Protein AF-A0A9J7KUC9-F1 (afdb_monomer_lite)

Organism: Branchiostoma floridae (NCBI:txid7739)

InterPro domains:
  IPR000998 MAM domain [PF00629] (1-112)
  IPR000998 MAM domain [PS50060] (1-114)
  IPR000998 MAM domain [SM00137] (1-114)
  IPR000998 MAM domain [cd06263] (1-112)
  IPR001190 SRCR domain [PF00530] (117-212)
  IPR001190 SRCR domain [PR00258] (113-129)
  IPR001190 SRCR domain [PR00258] (132-143)
  IPR001190 SRCR domain [PR00258] (147-157)
  IPR001190 SRCR domain [PR00258] (178-192)
  IPR001190 SRCR domain [PR00258] (201-213)
  IPR001190 SRCR domain [PS00420] (118-155)
  IPR001190 SRCR domain [PS50287] (113-213)
  IPR001190 SRCR domain [SM00202] (113-213)
  IPR013320 Concanavalin A-like lectin/glucanase domain superfamily [SSF49899] (1-112)
  IPR036772 SRCR-like domain superfamily [G3DSA:3.10.250.10] (113-217)
  IPR036772 SRCR-like domain superfamily [SSF56487] (111-215)

Secondary structure (DSSP, 8-state):
-EEESSSS-TT-EEEEEPPPEE-SS-EEEEEEEEEESTT-EEEEEEEEETT-----SEEEEEES--EEEEEEEEEEPPP-SSEEEEEEEEEE-S-SS-EEEEEEEEEEES--EEEEE-SSTTEEEEEEEETTEEEEEB-TT--HHHHHHHHHHTTEEEEEE--STTTT----SEEEE-S----S--SSGGGS--S-TT-----TTSB-EEEEEEE---

pLDDT: mean 89.91, std 8.39, range [53.94, 98.06]

Radius of gyration: 18.62 Å; chains: 1; bounding box: 45×38×47 Å

Sequence (218 aa):
MYVEASGGTAGDTARLISAPLNTENNLCLNFNYHMYGTQVGTLNVYVKQRGNNSLGEAIFSRSDFQGDHWKFSELALPKREGFLQIVFETVRGSGAYGDIAIDDVGIITDACVRLTGGNTSAEGRVEVLHYGEWGTVCNDRWGDEDAQVVCRQLGFRYARPVSSQRSFGRGGGHIWLDQVACTGNESRLTDCPHNGWADHDCAHDEDASVSCYGKVDF

Structure (mmCIF, N/CA/C/O backbone):
data_AF-A0A9J7KUC9-F1
#
_entry.id   AF-A0A9J7KUC9-F1
#
loop_
_atom_site.group_PDB
_atom_site.id
_atom_site.type_symbol
_atom_site.label_atom_id
_atom_site.label_alt_id
_atom_site.label_comp_id
_atom_site.label_asym_id
_atom_site.label_entity_id
_atom_site.label_seq_id
_atom_site.pdbx_PDB_ins_code
_atom_site.Cartn_x
_atom_site.Cartn_y
_atom_site.Cartn_z
_atom_site.occupancy
_atom_site.B_iso_or_equiv
_atom_site.auth_seq_id
_atom_site.auth_comp_id
_atom_site.auth_asym_id
_atom_site.auth_atom_id
_atom_site.pdbx_PDB_model_num
ATOM 1 N N . MET A 1 1 ? -19.144 -1.067 5.053 1.00 65.62 1 MET A N 1
ATOM 2 C CA . MET A 1 1 ? -19.384 -1.158 6.519 1.00 65.62 1 MET A CA 1
ATOM 3 C C . MET A 1 1 ? -19.256 0.232 7.125 1.00 65.62 1 MET A C 1
ATOM 5 O O . MET A 1 1 ? -18.402 0.982 6.677 1.00 65.62 1 MET A O 1
ATOM 9 N N . TYR A 1 2 ? -20.082 0.560 8.120 1.00 66.44 2 TYR A N 1
ATOM 10 C CA . TYR A 1 2 ? -20.106 1.861 8.793 1.00 66.44 2 TYR A CA 1
ATOM 11 C C . TYR A 1 2 ? -20.180 1.662 10.309 1.00 66.44 2 TYR A C 1
ATOM 13 O O . TYR A 1 2 ? -20.920 0.786 10.766 1.00 66.44 2 TYR A O 1
ATOM 21 N N . VAL A 1 3 ? -19.417 2.451 11.066 1.00 63.47 3 VAL A N 1
ATOM 22 C CA . VAL A 1 3 ? -19.447 2.452 12.533 1.00 63.47 3 VAL A CA 1
ATOM 23 C C . VAL A 1 3 ? -19.727 3.871 13.016 1.00 63.47 3 VAL A C 1
ATOM 25 O O . VAL A 1 3 ? -18.914 4.766 12.810 1.00 63.47 3 VAL A O 1
ATOM 28 N N . GLU A 1 4 ? -20.887 4.045 13.649 1.00 63.31 4 GLU A N 1
ATOM 29 C CA . GLU A 1 4 ? -21.405 5.336 14.100 1.00 63.31 4 GLU A CA 1
ATOM 30 C C . GLU A 1 4 ? -20.620 5.877 15.307 1.00 63.31 4 GLU A C 1
ATOM 32 O O . GLU A 1 4 ? -20.568 5.235 16.362 1.00 63.31 4 GLU A O 1
ATOM 37 N N . ALA A 1 5 ? -20.067 7.090 15.199 1.00 62.09 5 ALA A N 1
ATOM 38 C CA . ALA A 1 5 ? -19.375 7.743 16.315 1.00 62.09 5 ALA A CA 1
ATOM 39 C C . ALA A 1 5 ? -20.286 8.612 17.202 1.00 62.09 5 ALA A C 1
ATOM 41 O O . ALA A 1 5 ? -19.798 9.313 18.088 1.00 62.09 5 ALA A O 1
ATOM 42 N N . SER A 1 6 ? -21.611 8.512 17.114 1.00 63.47 6 SER A N 1
ATOM 43 C CA . SER A 1 6 ? -22.532 9.271 17.982 1.00 63.47 6 SER A CA 1
ATOM 44 C C . SER A 1 6 ? -22.921 8.534 19.286 1.00 63.47 6 SER A C 1
ATOM 46 O O . SER A 1 6 ? -23.203 9.183 20.294 1.00 63.47 6 SER A O 1
ATOM 48 N N . GLY A 1 7 ? -22.875 7.192 19.305 1.00 63.22 7 GLY A N 1
ATOM 49 C CA . GLY A 1 7 ? -23.262 6.351 20.451 1.00 63.22 7 GLY A CA 1
ATOM 50 C C . GLY A 1 7 ? -22.119 5.513 21.049 1.00 63.22 7 GLY A C 1
ATOM 51 O O . GLY A 1 7 ? -21.300 4.959 20.318 1.00 63.22 7 GLY A O 1
ATOM 52 N N . GLY A 1 8 ? -22.062 5.402 22.383 1.00 76.25 8 GLY A N 1
ATOM 53 C CA . GLY A 1 8 ? -21.057 4.612 23.120 1.00 76.25 8 GLY A CA 1
ATOM 54 C C . GLY A 1 8 ? -20.025 5.448 23.891 1.00 76.25 8 GLY A C 1
ATOM 55 O O . GLY A 1 8 ? -20.107 6.676 23.944 1.00 76.25 8 GLY A O 1
ATOM 56 N N . THR A 1 9 ? -19.050 4.779 24.506 1.00 85.75 9 THR A N 1
ATOM 57 C CA . THR A 1 9 ? -17.971 5.382 25.309 1.00 85.75 9 THR A CA 1
ATOM 58 C C . THR A 1 9 ? -16.662 5.400 24.524 1.00 85.75 9 THR A C 1
ATOM 60 O O . THR A 1 9 ? -16.359 4.471 23.782 1.00 85.75 9 THR A O 1
ATOM 63 N N . ALA A 1 10 ? -15.861 6.456 24.677 1.00 86.75 10 ALA A N 1
ATOM 64 C CA . ALA A 1 10 ? -14.525 6.498 24.083 1.00 86.75 10 ALA A CA 1
ATOM 65 C C . ALA A 1 10 ? -13.712 5.252 24.493 1.00 86.75 10 ALA A C 1
ATOM 67 O O . ALA A 1 10 ? -13.654 4.911 25.676 1.00 86.75 10 ALA A O 1
ATOM 68 N N . GLY A 1 11 ? -13.101 4.580 23.517 1.00 88.44 11 GLY A N 1
ATOM 69 C CA . GLY A 1 11 ? -12.407 3.304 23.699 1.00 88.44 11 GLY A CA 1
ATOM 70 C C . GLY A 1 11 ? -13.250 2.055 23.414 1.00 88.44 11 GLY A C 1
ATOM 71 O O . GLY A 1 11 ? -12.677 0.970 23.319 1.00 88.44 11 GLY A O 1
ATOM 72 N N . ASP A 1 12 ? -14.569 2.180 23.229 1.00 90.25 12 ASP A N 1
ATOM 73 C CA . ASP A 1 12 ? -15.406 1.059 22.786 1.00 90.25 12 ASP A CA 1
ATOM 74 C C . ASP A 1 12 ? -14.930 0.534 21.426 1.00 90.25 12 ASP A C 1
ATOM 76 O O . ASP A 1 12 ? -14.469 1.297 20.574 1.00 90.25 12 ASP A O 1
ATOM 80 N N . THR A 1 13 ? -15.048 -0.778 21.212 1.00 92.06 13 THR A N 1
ATOM 81 C CA . THR A 1 13 ? -14.564 -1.425 19.986 1.00 92.06 13 THR A CA 1
ATOM 82 C C . THR A 1 13 ? -15.668 -2.161 19.245 1.00 92.06 13 THR A C 1
ATOM 84 O O . THR A 1 13 ? -16.519 -2.816 19.848 1.00 92.06 13 THR A O 1
ATOM 87 N N . ALA A 1 14 ? -15.615 -2.099 17.916 1.00 91.50 14 ALA A N 1
ATOM 88 C CA . ALA A 1 14 ? -16.396 -2.946 17.024 1.00 91.50 14 ALA A CA 1
ATOM 89 C C . ALA A 1 14 ? -15.443 -3.705 16.100 1.00 91.50 14 ALA A C 1
ATOM 91 O O . ALA A 1 14 ? -14.435 -3.158 15.656 1.00 91.50 14 ALA A O 1
ATOM 92 N N . ARG A 1 15 ? -15.739 -4.982 15.837 1.00 94.19 15 ARG A N 1
ATOM 93 C CA . ARG A 1 15 ? -14.870 -5.865 15.050 1.00 94.19 15 ARG A CA 1
ATOM 94 C C . ARG A 1 15 ? -15.643 -6.565 13.944 1.00 94.19 15 ARG A C 1
ATOM 96 O O . ARG A 1 15 ? -16.635 -7.238 14.219 1.00 94.19 15 ARG A O 1
ATOM 103 N N . LEU A 1 16 ? -15.123 -6.490 12.724 1.00 94.19 16 LEU A N 1
ATOM 104 C CA . LEU A 1 16 ? -15.492 -7.361 11.612 1.00 94.19 16 LEU A CA 1
ATOM 105 C C . LEU A 1 16 ? -14.398 -8.403 11.422 1.00 94.19 16 LEU A C 1
ATOM 107 O O . LEU A 1 16 ? -13.235 -8.057 11.230 1.00 94.19 16 LEU A O 1
ATOM 111 N N . ILE A 1 17 ? -14.776 -9.677 11.453 1.00 95.12 17 ILE A N 1
ATOM 112 C CA . ILE A 1 17 ? -13.846 -10.799 11.331 1.00 95.12 17 ILE A CA 1
ATOM 113 C C . ILE A 1 17 ? -14.170 -11.550 10.041 1.00 95.12 17 ILE A C 1
ATOM 115 O O . ILE A 1 17 ? -15.309 -11.976 9.847 1.00 95.12 17 ILE A O 1
ATOM 119 N N . SER A 1 18 ? -13.177 -11.730 9.171 1.00 94.88 18 SER A N 1
ATOM 120 C CA . SER A 1 18 ? -13.349 -12.444 7.905 1.00 94.88 18 SER A CA 1
ATOM 121 C C . SER A 1 18 ? -13.636 -13.937 8.108 1.00 94.88 18 SER A C 1
ATOM 123 O O . SER A 1 18 ? -13.333 -14.533 9.152 1.00 94.88 18 SER A O 1
ATOM 125 N N . ALA A 1 19 ? -14.132 -14.583 7.051 1.00 93.50 19 ALA A N 1
ATOM 126 C CA . ALA A 1 19 ? -14.031 -16.033 6.931 1.00 93.50 19 ALA A CA 1
ATOM 127 C C . ALA A 1 19 ? -12.549 -16.479 6.989 1.00 93.50 19 ALA A C 1
ATOM 129 O O . ALA A 1 19 ? -11.659 -15.677 6.680 1.00 93.50 19 ALA A O 1
ATOM 130 N N . PRO A 1 20 ? -12.260 -17.730 7.396 1.00 92.19 20 PRO A N 1
ATOM 131 C CA . PRO A 1 20 ? -10.899 -18.253 7.386 1.00 92.19 20 PRO A CA 1
ATOM 132 C C . PRO A 1 20 ? -10.314 -18.278 5.969 1.00 92.19 20 PRO A C 1
ATOM 134 O O . PRO A 1 20 ? -10.939 -18.801 5.050 1.00 92.19 20 PRO A O 1
ATOM 137 N N . LEU A 1 21 ? -9.106 -17.746 5.814 1.00 90.06 21 LEU A N 1
ATOM 138 C CA . LEU A 1 21 ? -8.348 -17.690 4.568 1.00 90.06 21 LEU A CA 1
ATOM 139 C C . LEU A 1 21 ? -7.199 -18.696 4.624 1.00 90.06 21 LEU A C 1
ATOM 141 O O . LEU A 1 21 ? -6.518 -18.794 5.648 1.00 90.06 21 LEU A O 1
ATOM 145 N N . ASN A 1 22 ? -6.994 -19.436 3.535 1.00 83.06 22 ASN A N 1
ATOM 146 C CA . ASN A 1 22 ? -5.817 -20.283 3.363 1.00 83.06 22 ASN A CA 1
ATOM 147 C C . ASN A 1 22 ? -4.656 -19.428 2.835 1.00 83.06 22 ASN A C 1
ATOM 149 O O . ASN A 1 22 ? -4.844 -18.671 1.886 1.00 83.06 22 ASN A O 1
ATOM 153 N N . THR A 1 23 ? -3.478 -19.553 3.436 1.00 75.00 23 THR A N 1
ATOM 154 C CA . THR A 1 23 ? -2.273 -18.789 3.082 1.00 75.00 23 THR A CA 1
ATOM 155 C C . THR A 1 23 ? -1.208 -19.639 2.396 1.00 75.00 23 THR A C 1
ATOM 157 O O . THR A 1 23 ? -0.015 -19.405 2.581 1.00 75.00 23 THR A O 1
ATOM 160 N N . GLU A 1 24 ? -1.624 -20.653 1.631 1.00 74.81 24 GLU A N 1
ATOM 161 C CA . GLU A 1 24 ? -0.727 -21.400 0.734 1.00 74.81 24 GLU A CA 1
ATOM 162 C C . GLU A 1 24 ? 0.010 -20.463 -0.239 1.00 74.81 24 GLU A C 1
ATOM 164 O O . GLU A 1 24 ? 1.211 -20.622 -0.449 1.00 74.81 24 GLU A O 1
ATOM 169 N N . ASN A 1 25 ? -0.689 -19.436 -0.731 1.00 73.69 25 ASN A N 1
ATOM 170 C CA . ASN A 1 25 ? -0.139 -18.348 -1.541 1.00 73.69 25 ASN A CA 1
ATOM 171 C C . ASN A 1 25 ? 0.052 -17.080 -0.696 1.00 73.69 25 ASN A C 1
ATOM 173 O O . ASN A 1 25 ? -0.571 -16.929 0.364 1.00 73.69 25 ASN A O 1
ATOM 177 N N . ASN A 1 26 ? 0.865 -16.131 -1.169 1.00 80.19 26 ASN A N 1
ATOM 178 C CA . ASN A 1 26 ? 0.946 -14.830 -0.506 1.00 80.19 26 ASN A CA 1
ATOM 179 C C . ASN A 1 26 ? -0.341 -14.067 -0.752 1.00 80.19 26 ASN A C 1
ATOM 181 O O . ASN A 1 26 ? -0.832 -14.018 -1.876 1.00 80.19 26 ASN A O 1
ATOM 185 N N . LEU A 1 27 ? -0.877 -13.460 0.298 1.00 87.31 27 LEU A N 1
ATOM 186 C CA . LEU A 1 27 ? -2.120 -12.714 0.220 1.00 87.31 27 LEU A CA 1
ATOM 187 C C . LEU A 1 27 ? -1.851 -11.235 0.466 1.00 87.31 27 LEU A C 1
ATOM 189 O O . LEU A 1 27 ? -1.122 -10.876 1.389 1.00 87.31 27 LEU A O 1
ATOM 193 N N . CYS A 1 28 ? -2.504 -10.386 -0.311 1.00 89.25 28 CYS A N 1
ATOM 194 C CA . CYS A 1 28 ? -2.599 -8.954 -0.090 1.00 89.25 28 CYS A CA 1
ATOM 195 C C . CYS A 1 28 ? -4.048 -8.630 0.222 1.00 89.25 28 CYS A C 1
ATOM 197 O O . CYS A 1 28 ? -4.950 -9.017 -0.517 1.00 89.25 28 CYS A O 1
ATOM 199 N N . LEU A 1 29 ? -4.274 -7.904 1.301 1.00 92.38 29 LEU A N 1
ATOM 200 C CA . LEU A 1 29 ? -5.557 -7.294 1.584 1.00 92.38 29 LEU A CA 1
ATOM 201 C C . LEU A 1 29 ? -5.588 -5.916 0.942 1.00 92.38 29 LEU A C 1
ATOM 203 O O . LEU A 1 29 ? -4.724 -5.095 1.243 1.00 92.38 29 LEU A O 1
ATOM 207 N N . ASN A 1 30 ? -6.604 -5.648 0.130 1.00 91.88 30 ASN A N 1
ATOM 208 C CA . ASN A 1 30 ? -6.917 -4.297 -0.303 1.00 91.88 30 ASN A CA 1
ATOM 209 C C . ASN A 1 30 ? -8.287 -3.857 0.219 1.00 91.88 30 ASN A C 1
ATOM 211 O O . ASN A 1 30 ? -9.158 -4.686 0.481 1.00 91.88 30 ASN A O 1
ATOM 215 N N . PHE A 1 31 ? -8.434 -2.561 0.475 1.00 93.88 31 PHE A N 1
ATOM 216 C CA . PHE A 1 31 ? -9.696 -1.965 0.911 1.00 93.88 31 PHE A CA 1
ATOM 217 C C . PHE A 1 31 ? -9.661 -0.443 0.776 1.00 93.88 31 PHE A C 1
ATOM 219 O O . PHE A 1 31 ? -8.596 0.183 0.837 1.00 93.88 31 PHE A O 1
ATOM 226 N N . ASN A 1 32 ? -10.850 0.144 0.664 1.00 92.62 32 ASN A N 1
ATOM 227 C CA . ASN A 1 32 ? -11.085 1.575 0.773 1.00 92.62 32 ASN A CA 1
ATOM 228 C C . ASN A 1 32 ? -11.547 1.927 2.195 1.00 92.62 32 ASN A C 1
ATOM 230 O O . ASN A 1 32 ? -12.321 1.190 2.807 1.00 92.62 32 ASN A O 1
ATOM 234 N N . TYR A 1 33 ? -11.082 3.054 2.737 1.00 93.94 33 TYR A N 1
ATOM 235 C CA . TYR A 1 33 ? -11.516 3.576 4.033 1.00 93.94 33 TYR A CA 1
ATOM 236 C C . TYR A 1 33 ? -11.716 5.095 4.010 1.00 93.94 33 TYR A C 1
ATOM 238 O O . TYR A 1 33 ? -10.984 5.816 3.336 1.00 93.94 33 TYR A O 1
ATOM 246 N N . HIS A 1 34 ? -12.682 5.596 4.776 1.00 92.94 34 HIS A N 1
ATOM 247 C CA . HIS A 1 34 ? -12.930 7.028 4.980 1.00 92.94 34 HIS A CA 1
ATOM 248 C C . HIS A 1 34 ? -13.007 7.312 6.482 1.00 92.94 34 HIS A C 1
ATOM 250 O O . HIS A 1 34 ? -13.618 6.548 7.230 1.00 92.94 34 HIS A O 1
ATOM 256 N N . MET A 1 35 ? -12.308 8.359 6.926 1.00 92.12 35 MET A N 1
ATOM 257 C CA . MET A 1 35 ? -12.224 8.770 8.331 1.00 92.12 35 MET A CA 1
ATOM 258 C C . MET A 1 35 ? -12.229 10.298 8.414 1.00 92.12 35 MET A C 1
ATOM 260 O O . MET A 1 35 ? -11.180 10.955 8.349 1.00 92.12 35 MET A O 1
ATOM 264 N N . TYR A 1 36 ? -13.426 10.856 8.566 1.00 89.50 36 TYR A N 1
ATOM 265 C CA . TYR A 1 36 ? -13.652 12.292 8.687 1.00 89.50 36 TYR A CA 1
ATOM 266 C C . TYR A 1 36 ? -14.098 12.642 10.102 1.00 89.50 36 TYR A C 1
ATOM 268 O O . TYR A 1 36 ? -15.002 12.015 10.636 1.00 89.50 36 TYR A O 1
ATOM 276 N N . GLY A 1 37 ? -13.468 13.653 10.702 1.00 86.12 37 GLY A N 1
ATOM 277 C CA . GLY A 1 37 ? -13.675 14.065 12.094 1.00 86.12 37 GLY A CA 1
ATOM 278 C C . GLY A 1 37 ? -12.380 14.022 12.909 1.00 86.12 37 GLY A C 1
ATOM 279 O O . GLY A 1 37 ? -11.602 13.078 12.828 1.00 86.12 37 GLY A O 1
ATOM 280 N N . THR A 1 38 ? -12.127 15.058 13.711 1.00 84.56 38 THR A N 1
ATOM 281 C CA . THR A 1 38 ? -10.861 15.228 14.456 1.00 84.56 38 THR A CA 1
ATOM 282 C C . THR A 1 38 ? -10.706 14.309 15.665 1.00 84.56 38 THR A C 1
ATOM 284 O O . THR A 1 38 ? -9.631 14.276 16.251 1.00 84.56 38 THR A O 1
ATOM 287 N N . GLN A 1 39 ? -11.767 13.600 16.053 1.00 87.50 39 GLN A N 1
ATOM 288 C CA . GLN A 1 39 ? -11.795 12.674 17.191 1.00 87.50 39 GLN A CA 1
ATOM 289 C C . GLN A 1 39 ? -12.669 11.451 16.882 1.00 87.50 39 GLN A C 1
ATOM 291 O O . GLN A 1 39 ? -13.374 10.943 17.755 1.00 87.50 39 GLN A O 1
ATOM 296 N N . VAL A 1 40 ? -12.677 11.023 15.615 1.00 89.19 40 VAL A N 1
ATOM 297 C CA . VAL A 1 40 ? -13.510 9.911 15.137 1.00 89.19 40 VAL A CA 1
ATOM 298 C C . VAL A 1 40 ? -13.054 8.554 15.695 1.00 89.19 40 VAL A C 1
ATOM 300 O O . VAL A 1 40 ? -13.846 7.620 15.798 1.00 89.19 40 VAL A O 1
ATOM 303 N N . GLY A 1 41 ? -11.798 8.465 16.147 1.00 92.62 41 GLY A N 1
ATOM 304 C CA . GLY A 1 41 ? -11.216 7.254 16.714 1.00 92.62 41 GLY A CA 1
ATOM 305 C C . GLY A 1 41 ? -10.207 6.599 15.783 1.00 92.62 41 GLY A C 1
ATOM 306 O O . GLY A 1 41 ? -9.574 7.269 14.973 1.00 92.62 41 GLY A O 1
ATOM 307 N N . THR A 1 42 ? -10.034 5.288 15.907 1.00 95.31 42 THR A N 1
ATOM 308 C CA . THR A 1 42 ? -8.959 4.545 15.239 1.00 95.31 42 THR 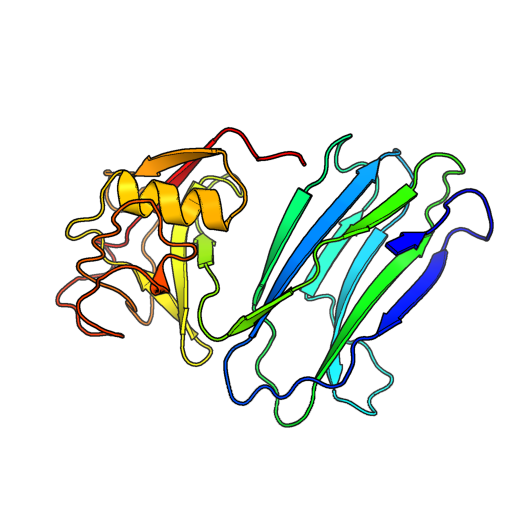A CA 1
ATOM 309 C C . THR A 1 42 ? -9.514 3.390 14.422 1.00 95.31 42 THR A C 1
ATOM 311 O O . THR A 1 42 ? -10.348 2.636 14.911 1.00 95.31 42 THR A O 1
ATOM 314 N N . LEU A 1 43 ? -9.005 3.212 13.204 1.00 96.88 43 LEU A N 1
ATOM 315 C CA . LEU A 1 43 ? -9.175 2.000 12.409 1.00 96.88 43 LEU A CA 1
ATOM 316 C C . LEU A 1 43 ? -7.897 1.164 12.487 1.00 96.88 43 LEU A C 1
ATOM 318 O O . LEU A 1 43 ? -6.840 1.602 12.031 1.00 96.88 43 LEU A O 1
ATOM 322 N N . ASN A 1 44 ? -8.016 -0.051 13.012 1.00 97.69 44 ASN A N 1
ATOM 323 C 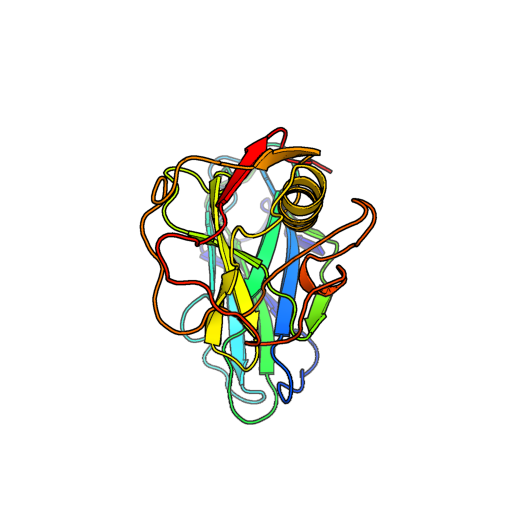CA . ASN A 1 44 ? -6.962 -1.052 13.062 1.00 97.69 44 ASN A CA 1
ATOM 324 C C . ASN A 1 44 ? -7.297 -2.237 12.149 1.00 97.69 44 ASN A C 1
ATOM 326 O O . ASN A 1 44 ? -8.452 -2.656 12.043 1.00 97.69 44 ASN A O 1
ATOM 330 N N . VAL A 1 45 ? -6.268 -2.830 11.546 1.00 97.69 45 VAL A N 1
ATOM 331 C CA . VAL A 1 45 ? -6.372 -4.127 10.867 1.00 97.69 45 VAL A CA 1
ATOM 332 C C . VAL A 1 45 ? -5.400 -5.102 11.507 1.00 97.69 45 VAL A C 1
ATOM 334 O O . VAL A 1 45 ? -4.201 -4.834 11.594 1.00 97.69 45 VAL A O 1
ATOM 337 N N . TYR A 1 46 ? -5.917 -6.254 11.917 1.00 96.56 46 TYR A N 1
ATOM 338 C CA . TYR A 1 46 ? -5.143 -7.345 12.497 1.00 96.56 46 TYR A CA 1
ATOM 339 C C . TYR A 1 46 ? 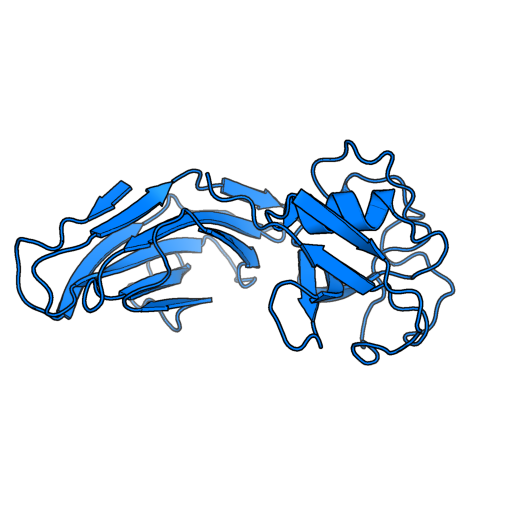-5.240 -8.602 11.646 1.00 96.56 46 TYR A C 1
ATOM 341 O O . TYR A 1 46 ? -6.221 -8.830 10.934 1.00 96.56 46 TYR A O 1
ATOM 349 N N . VAL A 1 47 ? -4.242 -9.469 11.805 1.00 93.88 47 VAL A N 1
ATOM 350 C CA . VAL A 1 47 ? -4.238 -10.816 11.235 1.00 93.88 47 VAL A CA 1
ATOM 351 C C . VAL A 1 47 ? -4.009 -11.811 12.357 1.00 93.88 47 VAL A C 1
ATOM 353 O O . VAL A 1 47 ? -2.942 -11.845 12.979 1.00 93.88 47 VAL A O 1
ATOM 356 N N . LYS A 1 48 ? -5.018 -12.644 12.608 1.00 92.50 48 LYS A N 1
ATOM 357 C CA . LYS A 1 48 ? -4.985 -13.661 13.660 1.00 92.50 48 LYS A CA 1
ATOM 358 C C . LYS A 1 48 ? -5.125 -15.062 13.079 1.00 92.50 48 LYS A C 1
ATOM 360 O O . LYS A 1 48 ? -5.766 -15.257 12.051 1.00 92.50 48 LYS A O 1
ATOM 365 N N . GLN A 1 49 ? -4.564 -16.052 13.767 1.00 91.06 49 GLN A N 1
ATOM 366 C CA . GLN A 1 49 ? -4.829 -17.456 13.451 1.00 91.06 49 GLN A CA 1
ATOM 367 C C . GLN A 1 49 ? -6.258 -17.836 13.838 1.00 91.06 49 GLN A C 1
ATOM 369 O O . GLN A 1 49 ? -6.788 -17.369 14.853 1.00 91.06 49 GLN A O 1
ATOM 374 N N . ARG A 1 50 ? -6.885 -18.706 13.043 1.00 90.25 50 ARG A N 1
ATOM 375 C CA . ARG A 1 50 ? -8.212 -19.245 13.351 1.00 90.25 50 ARG A CA 1
ATOM 376 C C . ARG A 1 50 ? -8.192 -19.928 14.722 1.00 90.25 50 ARG A C 1
ATOM 378 O O . ARG A 1 50 ? -7.338 -20.760 14.999 1.00 90.25 50 ARG A O 1
ATOM 385 N N . GLY A 1 51 ? -9.159 -19.583 15.571 1.00 86.88 51 GLY A N 1
ATOM 386 C CA . GLY A 1 51 ? -9.266 -20.118 16.934 1.00 86.88 51 GLY A CA 1
ATOM 387 C C . GLY A 1 51 ? -8.382 -19.415 17.969 1.00 86.88 51 GLY A C 1
ATOM 388 O O . GLY A 1 51 ? -8.580 -19.628 19.161 1.00 86.88 51 GLY A O 1
ATOM 389 N N . ASN A 1 52 ? -7.469 -18.531 17.553 1.00 89.25 52 ASN A N 1
ATOM 390 C CA . ASN A 1 52 ? -6.761 -17.652 18.476 1.00 89.25 52 ASN A CA 1
ATOM 391 C C . ASN A 1 52 ? -7.642 -16.437 18.826 1.00 89.25 52 ASN A C 1
ATOM 393 O O . ASN A 1 52 ? -8.279 -15.826 17.955 1.00 89.25 52 ASN A O 1
ATOM 397 N N . ASN A 1 53 ? -7.681 -16.096 20.113 1.00 87.38 53 ASN A N 1
ATOM 398 C CA . ASN A 1 53 ? -8.419 -14.947 20.641 1.00 87.38 53 ASN A CA 1
ATOM 399 C C . ASN A 1 53 ? -7.546 -13.694 20.784 1.00 87.38 53 ASN A C 1
ATOM 401 O O . ASN A 1 53 ? -8.088 -12.595 20.865 1.00 87.38 53 ASN A O 1
ATOM 405 N N . SER A 1 54 ? -6.218 -13.838 20.783 1.00 92.31 54 SER A N 1
ATOM 406 C CA . SER A 1 54 ? -5.301 -12.701 20.735 1.00 92.31 54 SER A CA 1
ATOM 407 C C . SER A 1 54 ? -5.181 -12.175 19.304 1.00 92.31 54 SER A C 1
ATOM 409 O O . SER A 1 54 ? -5.014 -12.953 18.362 1.00 92.31 54 SER A O 1
ATOM 411 N N . LEU A 1 55 ? -5.268 -10.852 19.146 1.00 92.06 55 LEU A N 1
ATOM 412 C CA . LEU A 1 55 ? -5.127 -10.183 17.850 1.00 92.06 55 LEU A CA 1
ATOM 413 C C . LEU A 1 55 ? -3.660 -9.994 17.437 1.00 92.06 55 LEU A C 1
ATOM 415 O O . LEU A 1 55 ? -3.368 -9.971 16.244 1.00 92.06 55 LEU A O 1
ATOM 419 N N . GLY A 1 56 ? -2.741 -9.917 18.406 1.00 91.06 56 GLY A N 1
ATOM 420 C CA . GLY A 1 56 ? -1.347 -9.549 18.157 1.00 91.06 56 GLY A CA 1
ATOM 421 C C . GLY A 1 56 ? -1.193 -8.074 17.774 1.00 91.06 56 GLY A C 1
ATOM 422 O O . GLY A 1 56 ? -1.988 -7.232 18.188 1.00 91.06 56 GLY A O 1
ATOM 423 N N . GLU A 1 57 ? -0.154 -7.767 16.999 1.00 92.44 57 GLU A N 1
ATOM 424 C CA . GLU A 1 57 ? 0.105 -6.415 16.495 1.00 92.44 57 GLU A CA 1
ATOM 425 C C . GLU A 1 57 ? -0.760 -6.085 15.273 1.00 92.44 57 GLU A C 1
ATOM 427 O O . GLU A 1 57 ? -1.045 -6.946 14.434 1.00 92.44 57 GLU A O 1
ATOM 432 N N . ALA A 1 58 ? -1.179 -4.821 15.175 1.00 95.62 58 ALA A N 1
ATOM 433 C CA . ALA A 1 58 ? -1.914 -4.328 14.020 1.00 95.62 58 ALA A CA 1
ATOM 434 C C . ALA A 1 58 ? -0.970 -4.200 12.816 1.00 95.62 58 ALA A C 1
ATOM 436 O O . ALA A 1 58 ? 0.092 -3.589 12.916 1.00 95.62 58 ALA A O 1
ATOM 437 N N . ILE A 1 59 ? -1.384 -4.727 11.663 1.00 93.94 59 ILE A N 1
ATOM 438 C CA . ILE A 1 59 ? -0.662 -4.558 10.390 1.00 93.94 59 ILE A CA 1
ATOM 439 C C . ILE A 1 59 ? -0.998 -3.223 9.709 1.00 93.94 59 ILE A C 1
ATOM 441 O O . ILE A 1 59 ? -0.323 -2.806 8.773 1.00 93.94 59 ILE A O 1
ATOM 445 N N . PHE A 1 60 ? -2.042 -2.544 10.186 1.00 96.19 60 PHE A N 1
ATOM 446 C CA . PHE A 1 60 ? -2.425 -1.197 9.784 1.00 96.19 60 PHE A CA 1
ATOM 447 C C . PHE A 1 60 ? -3.130 -0.501 10.941 1.00 96.19 60 PHE A C 1
ATOM 449 O O . PHE A 1 60 ? -3.940 -1.117 11.633 1.00 96.19 60 PHE A O 1
ATOM 456 N N . SER A 1 61 ? -2.836 0.785 11.125 1.00 96.81 61 SER A N 1
ATOM 457 C CA . SER A 1 61 ? -3.523 1.643 12.086 1.00 96.81 61 SER A CA 1
ATOM 458 C C . SER A 1 61 ? -3.557 3.084 11.581 1.00 96.81 61 SER A C 1
ATOM 460 O O . SER A 1 61 ? -2.534 3.618 11.131 1.00 96.81 61 SER A O 1
ATOM 462 N N . ARG A 1 62 ? -4.733 3.711 11.621 1.00 96.25 62 ARG A N 1
ATOM 463 C CA . ARG A 1 62 ? -4.937 5.144 11.360 1.00 96.25 62 ARG A CA 1
ATOM 464 C C . ARG A 1 62 ? -5.898 5.702 12.394 1.00 96.25 62 ARG A C 1
ATOM 466 O O . ARG A 1 62 ? -6.866 5.031 12.737 1.00 96.25 62 ARG A O 1
ATOM 473 N N . SER A 1 63 ? -5.638 6.922 12.851 1.00 94.62 63 SER A N 1
ATOM 474 C CA . SER A 1 63 ? -6.428 7.583 13.891 1.00 94.62 63 SER A CA 1
ATOM 475 C C . SER A 1 63 ? -6.895 8.956 13.452 1.00 94.62 63 SER A C 1
ATOM 477 O O . SER A 1 63 ? -6.205 9.648 12.703 1.00 94.62 63 SER A O 1
ATOM 479 N N . ASP A 1 64 ? -8.042 9.349 13.982 1.00 92.12 64 ASP A N 1
ATOM 480 C CA . ASP A 1 64 ? -8.629 10.672 13.858 1.00 92.12 64 ASP A CA 1
ATOM 481 C C . ASP A 1 64 ? -8.795 11.101 12.395 1.00 92.12 64 ASP A C 1
ATOM 483 O O . ASP A 1 64 ? -9.120 10.297 11.519 1.00 92.12 64 ASP A O 1
ATOM 487 N N . PHE A 1 65 ? -8.607 12.389 12.128 1.00 91.38 65 PHE A N 1
ATOM 488 C CA . PHE A 1 65 ? -8.862 12.970 10.827 1.00 91.38 65 PHE A CA 1
ATOM 489 C C . PHE A 1 65 ? -7.843 12.492 9.794 1.00 91.38 65 PHE A C 1
ATOM 491 O O . PHE A 1 65 ? -6.657 12.814 9.870 1.00 91.38 65 PHE A O 1
ATOM 498 N N . GLN A 1 66 ? -8.330 11.777 8.784 1.00 92.12 66 GLN A N 1
ATOM 499 C CA . GLN A 1 66 ? -7.520 11.340 7.649 1.00 92.12 66 GLN A CA 1
ATOM 500 C C . GLN A 1 66 ? -7.774 12.198 6.397 1.00 92.12 66 GLN A C 1
ATOM 502 O O . GLN A 1 66 ? -6.976 12.173 5.460 1.00 92.12 66 GLN A O 1
ATOM 507 N N . GLY A 1 67 ? -8.839 12.997 6.383 1.00 89.00 67 GLY A N 1
ATOM 508 C CA . GLY A 1 67 ? -9.286 13.768 5.224 1.00 89.00 67 GLY A CA 1
ATOM 509 C C . GLY A 1 67 ? -10.748 13.477 4.904 1.00 89.00 67 GLY A C 1
ATOM 510 O O . GLY A 1 67 ? -11.286 12.468 5.347 1.00 89.00 67 GLY A O 1
ATOM 511 N N . ASP A 1 68 ? -11.382 14.357 4.132 1.00 89.81 68 ASP A N 1
ATOM 512 C CA . ASP A 1 68 ? -12.748 14.143 3.634 1.00 89.81 68 ASP A CA 1
ATOM 513 C C . ASP A 1 68 ? -12.744 13.509 2.238 1.00 89.81 68 ASP A C 1
ATOM 515 O O . ASP A 1 68 ? -13.182 14.100 1.255 1.00 89.81 68 ASP A O 1
ATOM 519 N N . HIS A 1 69 ? -12.118 12.343 2.136 1.00 87.56 69 HIS A N 1
ATOM 520 C CA . HIS A 1 69 ? -12.052 11.560 0.908 1.00 87.56 69 HIS A CA 1
ATOM 521 C C . HIS A 1 69 ? -11.747 10.102 1.230 1.00 87.56 69 HIS A C 1
ATOM 523 O O . HIS A 1 69 ? -11.072 9.801 2.222 1.00 87.56 69 HIS A O 1
ATOM 529 N N . TRP A 1 70 ? -12.245 9.197 0.388 1.00 89.75 70 TRP A N 1
ATOM 530 C CA . TRP A 1 70 ? -11.921 7.783 0.493 1.00 89.75 70 TRP A CA 1
ATOM 531 C C . TRP A 1 70 ? -10.442 7.548 0.200 1.00 89.75 70 TRP A C 1
ATOM 533 O O . TRP A 1 70 ? -9.846 8.162 -0.681 1.00 89.75 70 TRP A O 1
ATOM 543 N N . LYS A 1 71 ? -9.837 6.638 0.958 1.00 89.81 71 LYS A N 1
ATOM 544 C CA . LYS A 1 71 ? -8.430 6.271 0.852 1.00 89.81 71 LYS A CA 1
ATOM 545 C C . LYS A 1 71 ? -8.292 4.788 0.582 1.00 89.81 71 LYS A C 1
ATOM 547 O O . LYS A 1 71 ? -8.869 3.970 1.286 1.00 89.81 71 LYS A O 1
ATOM 552 N N . PHE A 1 72 ? -7.442 4.459 -0.378 1.00 90.12 72 PHE A N 1
ATOM 553 C CA . PHE A 1 72 ? -7.081 3.086 -0.701 1.00 90.12 72 PHE A CA 1
ATOM 554 C C . PHE A 1 72 ? -5.867 2.606 0.107 1.00 90.12 72 PHE A C 1
ATOM 556 O O . PHE A 1 72 ? -4.888 3.351 0.263 1.00 90.12 72 PHE A O 1
ATOM 563 N N . SER A 1 73 ? -5.912 1.354 0.564 1.00 89.94 73 SER A N 1
ATOM 564 C CA . SER A 1 73 ? -4.807 0.655 1.223 1.00 89.94 73 SER A CA 1
ATOM 565 C C . SER A 1 73 ? -4.615 -0.739 0.628 1.00 89.94 73 SER A C 1
ATOM 567 O O . SER A 1 73 ? -5.591 -1.456 0.431 1.00 89.94 73 SER A O 1
ATOM 569 N N . GLU A 1 74 ? -3.358 -1.137 0.414 1.00 90.75 74 GLU A N 1
ATOM 570 C CA . GLU A 1 74 ? -2.951 -2.501 0.058 1.00 90.75 74 GLU A CA 1
ATOM 571 C C . GLU A 1 74 ? -1.904 -2.982 1.073 1.00 90.75 74 GLU A C 1
ATOM 573 O O . GLU A 1 74 ? -0.903 -2.308 1.321 1.00 90.75 74 GLU A O 1
ATOM 578 N N . LEU A 1 75 ? -2.163 -4.122 1.712 1.00 90.25 75 LEU A N 1
ATOM 579 C CA . LEU A 1 75 ? -1.369 -4.663 2.810 1.00 90.25 75 LEU A CA 1
ATOM 580 C C . LEU A 1 75 ? -0.992 -6.109 2.520 1.00 90.25 75 LEU A C 1
ATOM 582 O O . LEU A 1 75 ? -1.863 -6.970 2.407 1.00 90.25 75 LEU A O 1
ATOM 586 N N . ALA A 1 76 ? 0.305 -6.398 2.493 1.00 89.69 76 ALA A N 1
ATOM 587 C CA . ALA A 1 76 ? 0.782 -7.772 2.528 1.00 89.69 76 ALA A CA 1
ATOM 588 C C . ALA A 1 76 ? 0.366 -8.444 3.843 1.00 89.69 76 ALA A C 1
ATOM 590 O O . ALA A 1 76 ? 0.641 -7.933 4.933 1.00 89.69 76 ALA A O 1
ATOM 591 N N . LEU A 1 77 ? -0.281 -9.604 3.746 1.00 89.38 77 LEU A N 1
ATOM 592 C CA . LEU A 1 77 ? -0.617 -10.405 4.911 1.00 89.38 77 LEU A CA 1
ATOM 593 C C . LEU A 1 77 ? 0.609 -11.216 5.351 1.00 89.38 77 LEU A C 1
ATOM 595 O O . LEU A 1 77 ? 1.305 -11.791 4.512 1.00 89.38 77 LEU A O 1
ATOM 599 N N . PRO A 1 78 ? 0.883 -11.302 6.664 1.00 84.88 78 PRO A N 1
ATOM 600 C CA . PRO A 1 78 ? 1.991 -12.096 7.163 1.00 84.88 78 PRO A CA 1
ATOM 601 C C . PRO A 1 78 ? 1.745 -13.576 6.865 1.00 84.88 78 PRO A C 1
ATOM 603 O O . PRO A 1 78 ? 0.684 -14.115 7.196 1.00 84.88 78 PRO A O 1
ATOM 606 N N . LYS A 1 79 ? 2.751 -14.246 6.299 1.00 77.50 79 LYS A N 1
ATOM 607 C CA . LYS A 1 79 ? 2.722 -15.694 6.089 1.00 77.50 79 LYS A CA 1
ATOM 608 C C . LYS A 1 79 ? 2.703 -16.395 7.445 1.00 77.50 79 LYS A C 1
ATOM 610 O O . LYS A 1 79 ? 3.540 -16.133 8.308 1.00 77.50 79 LYS A O 1
ATOM 615 N N . ARG A 1 80 ? 1.721 -17.265 7.656 1.00 78.75 80 ARG A N 1
ATOM 616 C CA . ARG A 1 80 ? 1.580 -18.071 8.872 1.00 78.75 80 ARG A CA 1
ATOM 617 C C . ARG A 1 80 ? 1.087 -19.452 8.475 1.00 78.75 80 ARG A C 1
ATOM 619 O O . ARG A 1 80 ? 0.396 -19.591 7.476 1.00 78.75 80 ARG A O 1
ATOM 626 N N . GLU A 1 81 ? 1.421 -20.469 9.256 1.00 78.56 81 GLU A N 1
ATOM 627 C CA . GLU A 1 81 ? 0.870 -21.800 9.015 1.00 78.56 81 GLU A CA 1
ATOM 628 C C . GLU A 1 81 ? -0.621 -21.851 9.379 1.00 78.56 81 GLU A C 1
ATOM 630 O O . GLU A 1 81 ? -1.054 -21.301 10.402 1.00 78.56 81 GLU A O 1
ATOM 635 N N . GLY A 1 82 ? -1.396 -22.546 8.544 1.00 83.88 82 GLY A N 1
ATOM 636 C CA . GLY A 1 82 ? -2.822 -22.786 8.742 1.00 83.88 82 GLY A CA 1
ATOM 637 C C . GLY A 1 82 ? -3.727 -21.669 8.219 1.00 83.88 82 GLY A C 1
ATOM 638 O O . GLY A 1 82 ? -3.384 -20.924 7.310 1.00 83.88 82 GLY A O 1
ATOM 639 N N . PHE A 1 83 ? -4.933 -21.584 8.786 1.00 89.00 83 PHE A N 1
ATOM 640 C CA . PHE A 1 83 ? -5.936 -20.610 8.362 1.00 89.00 83 PHE A CA 1
ATOM 641 C C . PHE A 1 83 ? -5.848 -19.318 9.170 1.00 89.00 83 PHE A C 1
ATOM 643 O O . PHE A 1 83 ? -5.823 -19.344 10.408 1.00 89.00 83 PHE A O 1
ATOM 650 N N . LEU A 1 84 ? -5.905 -18.187 8.472 1.00 91.31 84 LEU A N 1
ATOM 651 C CA . LEU A 1 84 ? -5.923 -16.855 9.071 1.00 91.31 84 LEU A CA 1
ATOM 652 C C . LEU A 1 84 ? -7.296 -16.203 8.970 1.00 91.31 84 LEU A C 1
ATOM 654 O O . LEU A 1 84 ? -8.111 -16.545 8.121 1.00 91.31 84 LEU A O 1
ATOM 658 N N . GLN A 1 85 ? -7.552 -15.251 9.857 1.00 94.06 85 GLN A N 1
ATOM 659 C CA . GLN A 1 85 ? -8.689 -14.347 9.777 1.00 94.06 85 GLN A CA 1
ATOM 660 C C . GLN A 1 85 ? -8.179 -12.915 9.860 1.00 94.06 85 GLN A C 1
ATOM 662 O O . GLN A 1 85 ? -7.323 -12.590 10.690 1.00 94.06 85 GLN A O 1
ATOM 667 N N . ILE A 1 86 ? -8.741 -12.070 9.011 1.00 95.69 86 ILE A N 1
ATOM 668 C CA . ILE A 1 86 ? -8.517 -10.632 9.021 1.00 95.69 86 ILE A CA 1
ATOM 669 C C . ILE A 1 86 ? -9.548 -10.027 9.960 1.00 95.69 86 ILE A C 1
ATOM 671 O O . ILE A 1 86 ? -10.724 -10.399 9.921 1.00 95.69 86 ILE A O 1
ATOM 675 N N . VAL A 1 87 ? -9.099 -9.122 10.821 1.00 96.81 87 VAL A N 1
ATOM 676 C CA . VAL A 1 87 ? -9.966 -8.404 11.752 1.00 96.81 87 VAL A CA 1
ATOM 677 C C . VAL A 1 87 ? -9.829 -6.919 11.487 1.00 96.81 87 VAL A C 1
ATOM 679 O O . VAL A 1 87 ? -8.781 -6.344 11.769 1.00 96.81 87 VAL A O 1
ATOM 682 N N . PHE A 1 88 ? -10.893 -6.308 10.979 1.00 97.56 88 PHE A N 1
ATOM 683 C CA . PHE A 1 88 ? -11.043 -4.860 11.027 1.00 97.56 88 PHE A CA 1
ATOM 684 C C . PHE A 1 88 ? -11.614 -4.507 12.392 1.00 97.56 88 PHE A C 1
ATOM 686 O O . PHE A 1 88 ? -12.680 -5.003 12.761 1.00 97.56 88 PHE A O 1
ATOM 693 N N . GLU A 1 89 ? -10.900 -3.689 13.150 1.00 96.50 89 GLU A N 1
ATOM 694 C CA . GLU A 1 89 ? -11.356 -3.164 14.430 1.00 96.50 89 GLU A CA 1
ATOM 695 C C . GLU A 1 89 ? -11.426 -1.647 14.351 1.00 96.50 89 GLU A C 1
ATOM 697 O O . GLU A 1 89 ? -10.453 -0.990 13.990 1.00 96.50 89 GLU A O 1
ATOM 702 N N . THR A 1 90 ? -12.559 -1.089 14.745 1.00 93.94 90 THR A N 1
ATOM 703 C CA . THR A 1 90 ? -12.682 0.343 14.997 1.00 93.94 90 THR A CA 1
ATOM 704 C C . THR A 1 90 ? -12.705 0.582 16.498 1.00 93.94 90 THR A C 1
ATOM 706 O O . THR A 1 90 ? -13.506 -0.043 17.197 1.00 93.94 90 THR A O 1
ATOM 709 N N . VAL A 1 91 ? -11.864 1.493 16.980 1.00 93.38 91 VAL A N 1
ATOM 710 C CA . VAL A 1 91 ? -11.861 1.988 18.360 1.00 93.38 91 VAL A CA 1
ATOM 711 C C . VAL A 1 91 ? -12.500 3.367 18.365 1.00 93.38 91 VAL A C 1
ATOM 713 O O . VAL A 1 91 ? -12.021 4.274 17.686 1.00 93.38 91 VAL A O 1
ATOM 716 N N . ARG A 1 92 ? -13.579 3.532 19.122 1.00 90.00 92 ARG A N 1
ATOM 717 C CA . ARG A 1 92 ? -14.335 4.780 19.204 1.00 90.00 92 ARG A CA 1
ATOM 718 C C . ARG A 1 92 ? -13.486 5.896 19.826 1.00 90.00 92 ARG A C 1
ATOM 720 O O . ARG A 1 92 ? -12.931 5.722 20.911 1.00 90.00 92 ARG A O 1
ATOM 727 N N . GLY A 1 93 ? -13.425 7.052 19.165 1.00 88.25 93 GLY A N 1
ATOM 728 C CA . GLY A 1 93 ? -12.795 8.259 19.707 1.00 88.25 93 GLY A CA 1
ATOM 729 C C . GLY A 1 93 ? -13.673 9.003 20.722 1.00 88.25 93 GLY A C 1
ATOM 730 O O . GLY A 1 93 ? -14.755 8.554 21.098 1.00 88.25 93 GLY A O 1
ATOM 731 N N . SER A 1 94 ? -13.214 10.165 21.192 1.00 87.00 94 SER A N 1
ATOM 732 C CA . SER A 1 94 ? -13.989 11.014 22.113 1.00 87.00 94 SER A CA 1
ATOM 733 C C . SER A 1 94 ? -15.005 11.925 21.416 1.00 87.00 94 SER A C 1
ATOM 735 O O . SER A 1 94 ? -15.821 12.550 22.093 1.00 87.00 94 SER A O 1
ATOM 737 N N . GLY A 1 95 ? -14.953 12.028 20.086 1.00 78.94 95 GLY A N 1
ATOM 738 C CA . GLY A 1 95 ? -15.840 12.879 19.302 1.00 78.94 95 GLY A CA 1
ATOM 739 C C . GLY A 1 95 ? -17.240 12.287 19.148 1.00 78.94 95 GLY A C 1
ATOM 740 O O . GLY A 1 95 ? -17.419 11.074 19.141 1.00 78.94 95 GLY A O 1
ATOM 741 N N . ALA A 1 96 ? -18.233 13.165 19.001 1.00 69.88 96 ALA A N 1
ATOM 742 C CA . ALA A 1 96 ? -19.609 12.799 18.643 1.00 69.88 96 ALA A CA 1
ATOM 743 C C . ALA A 1 96 ? -19.917 13.021 17.148 1.00 69.88 96 ALA A C 1
ATOM 745 O O . ALA A 1 96 ? -21.026 12.744 16.702 1.00 69.88 96 ALA A O 1
ATOM 746 N N . TYR A 1 97 ? -18.953 13.564 16.396 1.00 71.50 97 TYR A N 1
ATOM 747 C CA . TYR A 1 97 ? -19.100 13.955 14.997 1.00 71.50 97 TYR A CA 1
ATOM 748 C C . TYR A 1 97 ? -17.982 13.337 14.159 1.00 71.50 97 TYR A C 1
ATOM 750 O O . TYR A 1 97 ? -16.802 13.504 14.488 1.00 71.50 97 TYR A O 1
ATOM 758 N N . GLY A 1 98 ? -18.369 12.689 13.063 1.00 72.56 98 GLY A N 1
ATOM 759 C CA . GLY A 1 98 ? -17.465 11.964 12.175 1.00 72.56 98 GLY A CA 1
ATOM 760 C C . GLY A 1 98 ? -17.661 10.457 12.265 1.00 72.56 98 GLY A C 1
ATOM 761 O O . GLY A 1 98 ? -18.155 9.990 13.278 1.00 72.56 98 GLY A O 1
ATOM 762 N N . ASP A 1 99 ? -17.265 9.703 11.241 1.00 80.25 99 ASP A N 1
ATOM 763 C CA . ASP A 1 99 ? -17.417 8.242 11.216 1.00 80.25 99 ASP A CA 1
ATOM 764 C C . ASP A 1 99 ? -16.245 7.544 10.523 1.00 80.25 99 ASP A C 1
ATOM 766 O O . ASP A 1 99 ? -15.479 8.161 9.775 1.00 80.25 99 ASP A O 1
ATOM 770 N N . ILE A 1 100 ? -16.120 6.240 10.781 1.00 90.75 100 ILE A N 1
ATOM 771 C CA . ILE A 1 100 ? -15.206 5.356 10.059 1.00 90.75 100 ILE A CA 1
ATOM 772 C C . ILE A 1 100 ? -16.036 4.488 9.116 1.00 90.75 100 ILE A C 1
ATOM 774 O O . ILE A 1 100 ? -16.906 3.725 9.552 1.00 90.75 100 ILE A O 1
ATOM 778 N N . ALA A 1 101 ? -15.736 4.579 7.824 1.00 93.00 101 ALA A N 1
ATOM 779 C CA . ALA A 1 101 ? -16.335 3.743 6.796 1.00 93.00 101 ALA A CA 1
ATOM 780 C C . ALA A 1 101 ? -15.265 2.905 6.088 1.00 93.00 101 ALA A C 1
ATOM 782 O O . ALA A 1 101 ? -14.127 3.339 5.919 1.00 93.00 101 ALA A O 1
ATOM 783 N N . ILE A 1 102 ? -15.640 1.687 5.696 1.00 94.62 102 ILE A N 1
ATOM 784 C CA . ILE A 1 102 ? -14.788 0.733 4.974 1.00 94.62 102 ILE A CA 1
ATOM 785 C C . ILE A 1 102 ? -15.597 0.161 3.815 1.00 94.62 102 ILE A C 1
ATOM 787 O O . ILE A 1 102 ? -16.740 -0.258 4.036 1.00 94.62 102 ILE A O 1
ATOM 791 N N . ASP A 1 103 ? -15.009 0.089 2.627 1.00 94.50 103 ASP A N 1
ATOM 792 C CA . ASP A 1 103 ? -15.633 -0.515 1.448 1.00 94.50 103 ASP A CA 1
ATOM 793 C C . ASP A 1 103 ? -14.611 -1.211 0.532 1.00 94.50 103 ASP A C 1
ATOM 795 O O . ASP A 1 103 ? -13.405 -1.137 0.778 1.00 94.50 103 ASP A O 1
ATOM 799 N N . ASP A 1 104 ? -15.099 -1.917 -0.492 1.00 92.19 104 ASP A N 1
ATOM 800 C CA . ASP A 1 104 ? -14.301 -2.576 -1.541 1.00 92.19 104 ASP A CA 1
ATOM 801 C C . ASP A 1 104 ? -13.169 -3.468 -1.005 1.00 92.19 104 ASP A C 1
ATOM 803 O O . ASP A 1 104 ? -12.030 -3.440 -1.472 1.00 92.19 104 ASP A O 1
ATOM 807 N N . VAL A 1 105 ? -13.482 -4.264 0.020 1.00 93.69 105 VAL A N 1
ATOM 808 C CA . VAL A 1 105 ? -12.517 -5.177 0.638 1.00 93.69 105 VAL A CA 1
ATOM 809 C C . VAL A 1 105 ? -12.263 -6.375 -0.276 1.00 93.69 105 VAL A C 1
ATOM 811 O O . VAL A 1 105 ? -13.180 -7.148 -0.563 1.00 93.69 105 VAL A O 1
ATOM 814 N N . GLY A 1 106 ? -11.008 -6.581 -0.666 1.00 91.38 106 GLY A N 1
ATOM 815 C CA . GLY A 1 106 ? -10.580 -7.686 -1.517 1.00 91.38 106 GLY A CA 1
ATOM 816 C C . GLY A 1 106 ? -9.308 -8.375 -1.027 1.00 91.38 106 GLY A C 1
ATOM 817 O O . GLY A 1 106 ? -8.527 -7.842 -0.239 1.00 91.38 106 GLY A O 1
ATOM 818 N N . ILE A 1 107 ? -9.109 -9.604 -1.506 1.00 89.44 107 ILE A N 1
ATOM 819 C CA . ILE A 1 107 ? -7.880 -10.377 -1.312 1.00 89.44 107 ILE A CA 1
ATOM 820 C C . ILE A 1 107 ? -7.253 -10.637 -2.676 1.00 89.44 107 ILE A C 1
ATOM 822 O O . ILE A 1 107 ? -7.904 -11.168 -3.575 1.00 89.44 107 ILE A O 1
ATOM 826 N N . ILE A 1 108 ? -5.984 -10.271 -2.812 1.00 84.00 108 ILE A N 1
ATOM 827 C CA . ILE A 1 108 ? -5.157 -10.507 -3.992 1.00 84.00 108 ILE A CA 1
ATOM 828 C C . ILE A 1 108 ? -4.126 -11.584 -3.653 1.00 84.00 108 ILE A C 1
ATOM 830 O O . ILE A 1 108 ? -3.554 -11.562 -2.570 1.00 84.00 108 ILE A O 1
ATOM 834 N N . THR A 1 109 ? -3.868 -12.514 -4.567 1.00 82.00 109 THR A N 1
ATOM 835 C CA . THR A 1 109 ? -2.808 -13.522 -4.427 1.00 82.00 109 THR A CA 1
ATOM 836 C C . THR A 1 109 ? -1.555 -13.104 -5.196 1.00 82.00 109 THR A C 1
ATOM 838 O O . THR A 1 109 ? -1.676 -12.729 -6.360 1.00 82.00 109 THR A O 1
ATOM 841 N N . ASP A 1 110 ? -0.383 -13.194 -4.562 1.00 71.50 110 ASP A N 1
ATOM 842 C CA . ASP A 1 110 ? 0.960 -13.084 -5.167 1.00 71.50 110 ASP A CA 1
ATOM 843 C C . ASP A 1 110 ? 1.235 -11.828 -6.019 1.00 71.50 110 ASP A C 1
ATOM 845 O O . ASP A 1 110 ? 1.995 -11.885 -6.983 1.00 71.50 110 ASP A O 1
ATOM 849 N N . ALA A 1 111 ? 0.634 -10.684 -5.669 1.00 74.56 111 ALA A N 1
ATOM 850 C CA . ALA A 1 111 ? 0.759 -9.467 -6.477 1.00 74.56 111 ALA A CA 1
ATOM 851 C C . ALA A 1 111 ? 0.819 -8.153 -5.679 1.00 74.56 111 ALA A C 1
ATOM 853 O O . ALA A 1 111 ? 0.417 -7.107 -6.192 1.00 74.56 111 ALA A O 1
ATOM 854 N N . CYS A 1 112 ? 1.294 -8.178 -4.427 1.00 88.62 112 CYS A N 1
ATOM 855 C CA . CYS A 1 112 ? 1.365 -6.944 -3.639 1.00 88.62 112 CYS A CA 1
ATOM 856 C C . CYS A 1 112 ? 2.487 -6.057 -4.168 1.00 88.62 112 CYS A C 1
ATOM 858 O O . CYS A 1 112 ? 3.604 -6.543 -4.362 1.00 88.62 112 CYS A O 1
ATOM 860 N N . VAL A 1 113 ? 2.219 -4.760 -4.294 1.00 92.88 113 VAL A N 1
ATOM 861 C CA . VAL A 1 113 ? 3.230 -3.761 -4.651 1.00 92.88 113 VAL A CA 1
ATOM 862 C C . VAL A 1 113 ? 3.363 -2.742 -3.524 1.00 92.88 113 VAL A C 1
ATOM 864 O O . VAL A 1 113 ? 2.380 -2.354 -2.894 1.00 92.88 113 VAL A O 1
ATOM 867 N N . ARG A 1 114 ? 4.588 -2.283 -3.251 1.00 93.12 114 ARG A N 1
ATOM 868 C CA . ARG A 1 114 ? 4.833 -1.157 -2.340 1.00 93.12 114 ARG A CA 1
ATOM 869 C C . ARG A 1 114 ? 5.904 -0.217 -2.870 1.00 93.12 114 ARG A C 1
ATOM 871 O O . ARG A 1 114 ? 6.728 -0.601 -3.697 1.00 93.12 114 ARG A O 1
ATOM 878 N N . LEU A 1 115 ? 5.904 0.998 -2.324 1.00 95.38 115 LEU A N 1
ATOM 879 C CA . LEU A 1 115 ? 6.933 2.006 -2.558 1.00 95.38 115 LEU A CA 1
ATOM 880 C C . LEU A 1 115 ? 7.780 2.186 -1.298 1.00 95.38 115 LEU A C 1
ATOM 882 O O . LEU A 1 115 ? 7.241 2.426 -0.215 1.00 95.38 115 LEU A O 1
ATOM 886 N N . THR A 1 116 ? 9.101 2.088 -1.447 1.00 95.00 116 THR A N 1
ATOM 887 C CA . THR A 1 116 ? 10.063 2.196 -0.339 1.00 95.00 116 THR A CA 1
ATOM 888 C C . THR A 1 116 ? 11.097 3.289 -0.616 1.00 95.00 116 THR A C 1
ATOM 890 O O . THR A 1 116 ? 11.506 3.504 -1.753 1.00 95.00 116 THR A O 1
ATOM 893 N N . GLY A 1 117 ? 11.559 3.976 0.434 1.00 93.50 117 GLY A N 1
ATOM 894 C CA . GLY A 1 117 ? 12.663 4.945 0.355 1.00 93.50 117 GLY A CA 1
ATOM 895 C C . GLY A 1 117 ? 12.277 6.357 -0.098 1.00 93.50 117 GLY A C 1
ATOM 896 O O . GLY A 1 117 ? 13.148 7.220 -0.163 1.00 93.50 117 GLY A O 1
ATOM 897 N N . GLY A 1 118 ? 10.998 6.605 -0.388 1.00 93.06 118 GLY A N 1
ATOM 898 C CA . GLY A 1 118 ? 10.462 7.942 -0.634 1.00 93.06 118 GLY A CA 1
ATOM 899 C C . GLY A 1 118 ? 10.180 8.737 0.640 1.00 93.06 118 GLY A C 1
ATOM 900 O O . GLY A 1 118 ? 10.049 8.172 1.728 1.00 93.06 118 GLY A O 1
ATOM 901 N N . ASN A 1 119 ? 10.037 10.061 0.502 1.00 91.06 119 ASN A N 1
ATOM 902 C CA . ASN A 1 119 ? 9.625 10.930 1.614 1.00 91.06 119 ASN A CA 1
ATOM 903 C C . ASN A 1 119 ? 8.112 10.875 1.863 1.00 91.06 119 ASN A C 1
ATOM 905 O O . ASN A 1 119 ? 7.629 11.308 2.909 1.00 91.06 119 ASN A O 1
ATOM 909 N N . THR A 1 120 ? 7.356 10.372 0.887 1.00 90.44 120 THR A N 1
ATOM 910 C CA . THR A 1 120 ? 5.902 10.226 0.949 1.00 90.44 120 THR A CA 1
ATOM 911 C C . THR A 1 120 ? 5.499 8.815 0.536 1.00 90.44 120 THR A C 1
ATOM 913 O O . THR A 1 120 ? 6.275 8.091 -0.078 1.00 90.44 120 THR A O 1
ATOM 916 N N . SER A 1 121 ? 4.255 8.429 0.816 1.00 87.75 121 SER A N 1
ATOM 917 C CA . SER A 1 121 ? 3.692 7.157 0.342 1.00 87.75 121 SER A CA 1
ATOM 918 C C . SER A 1 121 ? 3.408 7.123 -1.166 1.00 87.75 121 SER A C 1
ATOM 920 O O . SER A 1 121 ? 2.939 6.106 -1.669 1.00 87.75 121 SER A O 1
ATOM 922 N N . ALA A 1 122 ? 3.634 8.232 -1.875 1.00 94.44 122 ALA A N 1
ATOM 923 C CA . ALA A 1 122 ? 3.361 8.374 -3.299 1.00 94.44 122 ALA A CA 1
ATOM 924 C C . ALA A 1 122 ? 4.631 8.298 -4.156 1.00 94.44 122 ALA A C 1
ATOM 926 O O . ALA A 1 122 ? 4.558 8.489 -5.360 1.00 94.44 122 ALA A O 1
ATOM 927 N N . GLU A 1 123 ? 5.800 8.047 -3.575 1.00 95.56 123 GLU A N 1
ATOM 928 C CA . GLU A 1 123 ? 7.046 7.936 -4.328 1.00 95.56 123 GLU A CA 1
ATOM 929 C C . GLU A 1 123 ? 7.967 6.904 -3.686 1.00 95.56 123 GLU A C 1
ATOM 931 O O . GLU A 1 123 ? 7.915 6.676 -2.476 1.00 95.56 123 GLU A O 1
ATOM 936 N N . GLY A 1 124 ? 8.809 6.265 -4.489 1.00 96.94 124 GLY A N 1
ATOM 937 C CA . GLY A 1 124 ? 9.764 5.298 -3.972 1.00 96.94 124 GLY A CA 1
ATOM 938 C C . GLY A 1 124 ? 10.247 4.298 -5.008 1.00 96.94 124 GLY A C 1
ATOM 939 O O . GLY A 1 124 ? 9.770 4.256 -6.146 1.00 96.94 124 GLY A O 1
ATOM 940 N N . ARG A 1 125 ? 11.188 3.463 -4.567 1.00 96.75 125 ARG A N 1
ATOM 941 C CA . ARG A 1 125 ? 11.570 2.224 -5.241 1.00 96.75 125 ARG A CA 1
ATOM 942 C C . ARG A 1 125 ? 10.392 1.259 -5.220 1.00 96.75 125 ARG A C 1
ATOM 944 O O . ARG A 1 125 ? 9.757 1.101 -4.175 1.00 96.75 125 ARG A O 1
ATOM 951 N N . VAL A 1 126 ? 10.132 0.622 -6.355 1.00 96.81 126 VAL A N 1
ATOM 952 C CA . VAL A 1 126 ? 9.060 -0.362 -6.506 1.00 96.81 126 VAL A CA 1
ATOM 953 C C . VAL A 1 126 ? 9.539 -1.712 -5.989 1.00 96.81 126 VAL A C 1
ATOM 955 O O . VAL A 1 126 ? 10.584 -2.215 -6.399 1.00 96.81 126 VAL A O 1
ATOM 958 N N . GLU A 1 127 ? 8.764 -2.298 -5.084 1.00 95.94 127 GLU A N 1
ATOM 959 C CA . GLU A 1 127 ? 8.990 -3.649 -4.581 1.00 95.94 127 GLU A CA 1
ATOM 960 C C . GLU A 1 127 ? 7.716 -4.480 -4.730 1.00 95.94 127 GLU A C 1
ATOM 962 O O . GLU A 1 127 ? 6.610 -3.982 -4.500 1.00 95.94 127 GLU A O 1
ATOM 967 N N . VAL A 1 128 ? 7.886 -5.751 -5.094 1.00 93.75 128 VAL A N 1
ATOM 968 C CA . VAL A 1 128 ? 6.812 -6.736 -5.269 1.00 93.75 128 VAL A CA 1
ATOM 969 C C . VAL A 1 128 ? 6.958 -7.825 -4.214 1.00 93.75 128 VAL A C 1
ATOM 971 O O . VAL A 1 128 ? 8.075 -8.217 -3.866 1.00 93.75 128 VAL A O 1
ATOM 974 N N . LEU A 1 129 ? 5.839 -8.314 -3.683 1.00 89.56 129 LEU A N 1
ATOM 975 C CA . LEU A 1 129 ? 5.833 -9.481 -2.808 1.00 89.56 129 LEU A CA 1
ATOM 976 C C . LEU A 1 129 ? 5.663 -10.755 -3.635 1.00 89.56 129 LEU A C 1
ATOM 978 O O . LEU A 1 129 ? 4.607 -10.969 -4.230 1.00 89.56 129 LEU A O 1
ATOM 982 N N . HIS A 1 130 ? 6.664 -11.631 -3.593 1.00 86.50 130 HIS A N 1
ATOM 983 C CA . HIS A 1 130 ? 6.620 -12.932 -4.251 1.00 86.50 130 HIS A CA 1
ATOM 984 C C . HIS A 1 130 ? 7.231 -14.013 -3.348 1.00 86.50 130 HIS A C 1
ATOM 986 O O . HIS A 1 130 ? 8.188 -13.762 -2.624 1.00 86.50 130 HIS A O 1
ATOM 992 N N . TYR A 1 131 ? 6.614 -15.197 -3.294 1.00 81.75 131 TYR A N 1
ATOM 993 C CA . TYR A 1 131 ? 6.944 -16.301 -2.366 1.00 81.75 131 TYR A CA 1
ATOM 994 C C . TYR A 1 131 ? 7.123 -15.954 -0.866 1.00 81.75 131 TYR A C 1
ATOM 996 O O . TYR A 1 131 ? 7.569 -16.792 -0.081 1.00 81.75 131 TYR A O 1
ATOM 1004 N N . GLY A 1 132 ? 6.638 -14.792 -0.425 1.00 79.12 132 GLY A N 1
ATOM 1005 C CA . GLY A 1 132 ? 6.669 -14.338 0.970 1.00 79.12 132 GLY A CA 1
ATOM 1006 C C . GLY A 1 132 ? 7.812 -13.378 1.268 1.00 79.12 132 GLY A C 1
ATOM 1007 O O . GLY A 1 132 ? 7.961 -12.947 2.411 1.00 79.12 132 GLY A O 1
ATOM 1008 N N . GLU A 1 133 ? 8.579 -13.014 0.247 1.00 86.31 133 GLU A N 1
ATOM 1009 C CA . GLU A 1 133 ? 9.715 -12.117 0.348 1.00 86.31 133 GLU A CA 1
ATOM 1010 C C . GLU A 1 133 ? 9.506 -1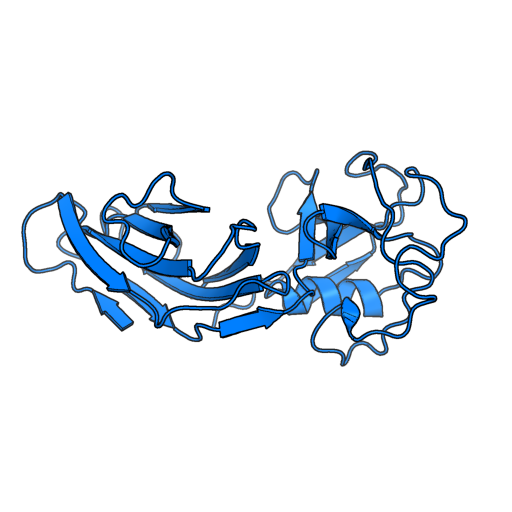0.911 -0.565 1.00 86.31 133 GLU A C 1
ATOM 1012 O O . GLU A 1 133 ? 9.041 -11.013 -1.703 1.00 86.31 133 GLU A O 1
ATOM 1017 N N . TRP A 1 134 ? 9.818 -9.734 -0.035 1.00 92.56 134 TRP A N 1
ATOM 1018 C CA . TRP A 1 134 ? 9.845 -8.522 -0.839 1.00 92.56 134 TRP A CA 1
ATOM 1019 C C . TRP A 1 134 ? 11.112 -8.517 -1.682 1.00 92.56 134 TRP A C 1
ATOM 1021 O O . TRP A 1 134 ? 12.197 -8.788 -1.168 1.00 92.56 134 TRP A O 1
ATOM 1031 N N . GLY A 1 135 ? 10.962 -8.173 -2.953 1.00 94.81 135 GLY A N 1
ATOM 1032 C CA . GLY A 1 135 ? 12.073 -7.992 -3.876 1.00 94.81 135 GLY A CA 1
ATOM 1033 C C . GLY A 1 135 ? 11.822 -6.807 -4.790 1.00 94.81 135 GLY A C 1
ATOM 1034 O O . GLY A 1 135 ? 10.690 -6.331 -4.917 1.00 94.81 135 GLY A O 1
ATOM 1035 N N . THR A 1 136 ? 12.892 -6.293 -5.377 1.00 96.56 136 THR A N 1
ATOM 1036 C CA . THR A 1 136 ? 12.847 -5.111 -6.238 1.00 96.56 136 THR A CA 1
ATOM 1037 C C . THR A 1 136 ? 12.452 -5.476 -7.665 1.00 96.56 136 THR A C 1
ATOM 1039 O O . THR A 1 136 ? 12.281 -6.647 -8.008 1.00 96.56 136 THR A O 1
ATOM 1042 N N . VAL A 1 137 ? 12.268 -4.457 -8.4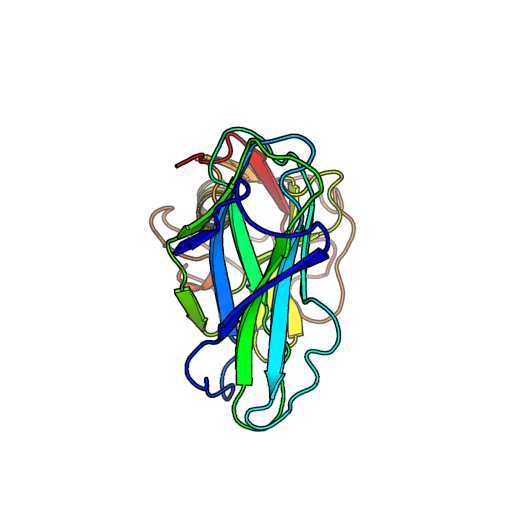96 1.00 96.94 137 VAL A N 1
ATOM 1043 C CA . VAL A 1 137 ? 12.008 -4.587 -9.931 1.00 96.94 137 VAL A CA 1
ATOM 1044 C C . VAL A 1 137 ? 13.164 -3.927 -10.666 1.00 96.94 137 VAL A C 1
ATOM 1046 O O . VAL A 1 137 ? 13.564 -2.839 -10.261 1.00 96.94 137 VAL A O 1
ATOM 1049 N N . CYS A 1 138 ? 13.712 -4.553 -11.702 1.00 96.19 138 CYS A N 1
ATOM 1050 C CA . CYS A 1 138 ? 14.747 -3.935 -12.522 1.00 96.19 138 CYS A CA 1
ATOM 1051 C C . CYS A 1 138 ? 14.170 -2.812 -13.397 1.00 96.19 138 CYS A C 1
ATOM 1053 O O . CYS A 1 138 ? 13.016 -2.861 -13.824 1.00 96.19 138 CYS A O 1
ATOM 1055 N N . ASN A 1 139 ? 14.971 -1.775 -13.640 1.00 94.81 139 ASN A N 1
ATOM 1056 C CA . ASN A 1 139 ? 14.608 -0.611 -14.435 1.00 94.81 139 ASN A CA 1
ATOM 1057 C C . ASN A 1 139 ? 14.865 -0.782 -15.942 1.00 94.81 139 ASN A C 1
ATOM 1059 O O . ASN A 1 139 ? 14.591 0.142 -16.714 1.00 94.81 139 ASN A O 1
ATOM 1063 N N . ASP A 1 140 ? 15.327 -1.953 -16.372 1.00 94.75 140 ASP A N 1
ATOM 1064 C CA . ASP A 1 140 ? 15.438 -2.303 -17.779 1.00 94.75 140 ASP A CA 1
ATOM 1065 C C . ASP A 1 140 ? 14.058 -2.287 -18.441 1.00 94.75 140 ASP A C 1
ATOM 1067 O O . ASP A 1 140 ? 13.127 -2.978 -18.033 1.00 94.75 140 ASP A O 1
ATOM 1071 N N . ARG A 1 141 ? 13.929 -1.444 -19.476 1.00 93.56 141 ARG A N 1
ATOM 1072 C CA . ARG A 1 141 ? 12.667 -1.091 -20.160 1.00 93.56 141 ARG A CA 1
ATOM 1073 C C . ARG A 1 141 ? 11.599 -0.407 -19.301 1.00 93.56 141 ARG A C 1
ATOM 1075 O O . ARG A 1 141 ? 10.532 -0.131 -19.834 1.00 93.56 141 ARG A O 1
ATOM 1082 N N . TRP A 1 142 ? 11.905 -0.037 -18.059 1.00 96.00 142 TRP A N 1
ATOM 1083 C CA . TRP A 1 142 ? 10.953 0.613 -17.161 1.00 96.00 142 TRP A CA 1
ATOM 1084 C C . TRP A 1 142 ? 10.498 1.980 -17.684 1.00 96.00 142 TRP A C 1
ATOM 1086 O O . TRP A 1 142 ? 11.265 2.951 -17.706 1.00 96.00 142 TRP A O 1
ATOM 1096 N N . GLY A 1 143 ? 9.239 2.043 -18.111 1.00 95.50 143 GLY A N 1
ATOM 1097 C CA . GLY A 1 143 ? 8.642 3.165 -18.821 1.00 95.50 143 GLY A CA 1
ATOM 1098 C C . GLY A 1 143 ? 7.482 3.844 -18.093 1.00 95.50 143 GLY A C 1
ATOM 1099 O O . GLY A 1 143 ? 7.191 3.599 -16.918 1.00 95.50 143 GLY A O 1
ATOM 1100 N N . ASP A 1 144 ? 6.819 4.745 -18.820 1.00 96.94 144 ASP A N 1
ATOM 1101 C CA . ASP A 1 144 ? 5.658 5.488 -18.326 1.00 96.94 144 ASP A CA 1
ATOM 1102 C C . ASP A 1 144 ? 4.464 4.555 -18.074 1.00 96.94 144 ASP A C 1
ATOM 1104 O O . ASP A 1 144 ? 3.750 4.716 -17.083 1.00 96.94 144 ASP A O 1
ATOM 1108 N N . GLU A 1 145 ? 4.271 3.547 -18.924 1.00 98.06 145 GLU A N 1
ATOM 1109 C CA . GLU A 1 145 ? 3.198 2.561 -18.820 1.00 98.06 145 GLU A CA 1
ATOM 1110 C C . GLU A 1 145 ? 3.344 1.682 -17.571 1.00 98.06 145 GLU A C 1
ATOM 1112 O O . GLU A 1 145 ? 2.360 1.477 -16.854 1.00 98.06 145 GLU A O 1
ATOM 1117 N N . ASP A 1 146 ? 4.560 1.230 -17.252 1.00 97.75 146 ASP A N 1
ATOM 1118 C CA . ASP A 1 146 ? 4.832 0.432 -16.047 1.00 97.75 146 ASP A CA 1
ATOM 1119 C C . ASP A 1 146 ? 4.590 1.259 -14.785 1.00 97.75 146 ASP A C 1
ATOM 1121 O O . ASP A 1 146 ? 3.887 0.838 -13.858 1.00 97.75 146 ASP A O 1
ATOM 1125 N N . ALA A 1 147 ? 5.102 2.495 -14.782 1.00 97.25 147 ALA A N 1
ATOM 1126 C CA . ALA A 1 147 ? 4.871 3.434 -13.697 1.00 97.25 147 ALA A CA 1
ATOM 1127 C C . ALA A 1 147 ? 3.371 3.711 -13.508 1.00 97.25 147 ALA A C 1
ATOM 1129 O O . ALA A 1 147 ? 2.886 3.770 -12.373 1.00 97.25 147 ALA A O 1
ATOM 1130 N N . GLN A 1 148 ? 2.623 3.844 -14.606 1.00 97.50 148 GLN A N 1
ATOM 1131 C CA . GLN A 1 148 ? 1.184 4.075 -14.579 1.00 97.50 148 GLN A CA 1
ATOM 1132 C C . GLN A 1 148 ? 0.420 2.883 -13.998 1.00 97.50 148 GLN A C 1
ATOM 1134 O O . GLN A 1 148 ? -0.504 3.102 -13.209 1.00 97.50 148 GLN A O 1
ATOM 1139 N N . VAL A 1 149 ? 0.802 1.645 -14.323 1.00 97.06 149 VAL A N 1
ATOM 1140 C CA . VAL A 1 149 ? 0.202 0.444 -13.720 1.00 97.06 149 VAL A CA 1
ATOM 1141 C C . VAL A 1 149 ? 0.466 0.406 -12.215 1.00 97.06 149 VAL A C 1
ATOM 1143 O O . VAL A 1 149 ? -0.487 0.250 -11.452 1.00 97.06 149 VAL A O 1
ATOM 1146 N N . VAL A 1 150 ? 1.705 0.646 -11.765 1.00 96.50 150 VAL A N 1
ATOM 1147 C CA . VAL A 1 150 ? 2.042 0.691 -10.326 1.00 96.50 150 VAL A CA 1
ATOM 1148 C C . VAL A 1 150 ? 1.230 1.752 -9.592 1.00 96.50 150 VAL A C 1
ATOM 1150 O O . VAL A 1 150 ? 0.571 1.466 -8.592 1.00 96.50 150 VAL A O 1
ATOM 1153 N N . CYS A 1 151 ? 1.252 2.990 -10.080 1.00 96.31 151 CYS A N 1
ATOM 1154 C CA . CYS A 1 151 ? 0.562 4.085 -9.413 1.00 96.31 151 CYS A CA 1
ATOM 1155 C C . CYS A 1 151 ? -0.955 3.875 -9.413 1.00 96.31 151 CYS A C 1
ATOM 1157 O O . CYS A 1 151 ? -1.596 4.124 -8.390 1.00 96.31 151 CYS A O 1
ATOM 1159 N N . ARG A 1 152 ? -1.538 3.356 -10.502 1.00 94.25 152 ARG A N 1
ATOM 1160 C CA . ARG A 1 152 ? -2.966 3.024 -10.547 1.00 94.25 152 ARG A CA 1
ATOM 1161 C C . ARG A 1 152 ? -3.320 1.889 -9.592 1.00 94.25 152 ARG A C 1
ATOM 1163 O O . ARG A 1 152 ? -4.318 2.017 -8.887 1.00 94.25 152 ARG A O 1
ATOM 1170 N N . GLN A 1 153 ? -2.506 0.834 -9.523 1.00 92.69 153 GLN A N 1
ATOM 1171 C CA . GLN A 1 153 ? -2.671 -0.253 -8.552 1.00 92.69 153 GLN A CA 1
ATOM 1172 C C . GLN A 1 153 ? -2.674 0.288 -7.113 1.00 92.69 153 GLN A C 1
ATOM 1174 O O . GLN A 1 153 ? -3.484 -0.131 -6.294 1.00 92.69 153 GLN A O 1
ATOM 1179 N N . LEU A 1 154 ? -1.836 1.288 -6.824 1.00 91.88 154 LEU A N 1
ATOM 1180 C CA . LEU A 1 154 ? -1.759 1.956 -5.521 1.00 91.88 154 LEU A CA 1
ATOM 1181 C C . LEU A 1 154 ? -2.801 3.080 -5.326 1.00 91.88 154 LEU A C 1
ATOM 1183 O O . LEU A 1 154 ? -2.757 3.809 -4.326 1.00 91.88 154 LEU A O 1
ATOM 1187 N N . GLY A 1 155 ? -3.746 3.245 -6.255 1.00 90.75 155 GLY A N 1
ATOM 1188 C CA . GLY A 1 155 ? -4.845 4.207 -6.160 1.00 90.75 155 GLY A CA 1
ATOM 1189 C C . GLY A 1 155 ? -4.464 5.652 -6.498 1.00 90.75 155 GLY A C 1
ATOM 1190 O O . GLY A 1 155 ? -4.946 6.580 -5.849 1.00 90.75 155 GLY A O 1
ATOM 1191 N N . PHE A 1 156 ? -3.583 5.872 -7.472 1.00 93.12 156 PHE A N 1
ATOM 1192 C CA . PHE A 1 156 ? -3.212 7.189 -8.001 1.00 93.12 156 PHE A CA 1
ATOM 1193 C C . PHE A 1 156 ? -3.572 7.312 -9.490 1.00 93.12 156 PHE A C 1
ATOM 1195 O O . PHE A 1 156 ? -3.591 6.323 -10.220 1.00 93.12 156 PHE A O 1
ATOM 1202 N N . ARG A 1 157 ? -3.872 8.532 -9.952 1.00 93.69 157 ARG A N 1
ATOM 1203 C CA . ARG A 1 157 ? -4.288 8.802 -11.343 1.00 93.69 157 ARG A CA 1
ATOM 1204 C C . ARG A 1 157 ? -3.118 8.944 -12.298 1.00 93.69 157 ARG A C 1
ATOM 1206 O O . ARG A 1 157 ? -3.247 8.569 -13.459 1.00 93.69 157 ARG A O 1
ATOM 1213 N N . TYR A 1 158 ? -2.020 9.518 -11.825 1.00 95.12 158 TYR A N 1
ATOM 1214 C CA . TYR A 1 158 ? -0.886 9.883 -12.660 1.00 95.12 158 TYR A CA 1
ATOM 1215 C C . TYR A 1 158 ? 0.394 9.278 -12.106 1.00 95.12 158 TYR A C 1
ATOM 1217 O O . TYR A 1 158 ? 0.553 9.156 -10.888 1.00 95.12 158 TYR A O 1
ATOM 1225 N N . ALA A 1 159 ? 1.318 8.974 -13.005 1.00 96.81 159 ALA A N 1
ATOM 1226 C CA . ALA A 1 159 ? 2.609 8.401 -12.683 1.00 96.81 159 ALA A CA 1
ATOM 1227 C C . ALA A 1 159 ? 3.723 9.060 -13.481 1.00 96.81 159 ALA A C 1
ATOM 1229 O O . ALA A 1 159 ? 3.499 9.598 -14.567 1.00 96.81 159 ALA A O 1
ATOM 1230 N N . ARG A 1 160 ? 4.935 8.986 -12.938 1.00 95.94 160 ARG A N 1
ATOM 1231 C CA . ARG A 1 160 ? 6.177 9.211 -13.671 1.00 95.94 160 ARG A CA 1
ATOM 1232 C C . ARG A 1 160 ? 7.218 8.182 -13.231 1.00 95.94 160 ARG A C 1
ATOM 1234 O O . ARG A 1 160 ? 7.395 8.009 -12.018 1.00 95.94 160 ARG A O 1
ATOM 1241 N N . PRO A 1 161 ? 7.944 7.548 -14.164 1.00 95.06 161 PRO A N 1
ATOM 1242 C CA . PRO A 1 161 ? 9.119 6.771 -13.821 1.00 95.06 161 PRO A CA 1
ATOM 1243 C C . PRO A 1 161 ? 10.210 7.719 -13.316 1.00 95.06 161 PRO A C 1
ATOM 1245 O O . PRO A 1 161 ? 10.357 8.856 -13.782 1.00 95.06 161 PRO A O 1
ATOM 1248 N N . VAL A 1 162 ? 10.984 7.260 -12.339 1.00 92.62 162 VAL A N 1
ATOM 1249 C CA . VAL A 1 162 ? 12.127 8.010 -11.814 1.00 92.62 162 VAL A CA 1
ATOM 1250 C C . VAL A 1 162 ? 13.397 7.414 -12.401 1.00 92.62 162 VAL A C 1
ATOM 1252 O O . VAL A 1 162 ? 13.828 6.336 -12.011 1.00 92.62 162 VAL A O 1
ATOM 1255 N N . SER A 1 163 ? 13.995 8.138 -13.348 1.00 81.94 163 SER A N 1
ATOM 1256 C CA . SER A 1 163 ? 15.158 7.687 -14.125 1.00 81.94 163 SER A CA 1
ATOM 1257 C C . SER A 1 163 ? 16.493 7.805 -13.390 1.00 81.94 163 SER A C 1
ATOM 1259 O O . SER A 1 163 ? 17.479 7.186 -13.783 1.00 81.94 163 SER A O 1
ATOM 1261 N N . SER A 1 164 ? 16.559 8.613 -12.329 1.00 77.62 164 SER A N 1
ATOM 1262 C CA . SER A 1 164 ? 17.781 8.754 -11.544 1.00 77.62 164 SER A CA 1
ATOM 1263 C C . SER A 1 164 ? 17.985 7.503 -10.690 1.00 77.62 164 SER A C 1
ATOM 1265 O O . SER A 1 164 ? 17.283 7.281 -9.696 1.00 77.62 164 SER A O 1
ATOM 1267 N N . GLN A 1 165 ? 18.971 6.697 -11.081 1.00 68.88 165 GLN A N 1
ATOM 1268 C CA . GLN A 1 165 ? 19.422 5.534 -10.325 1.00 68.88 165 GLN A CA 1
ATOM 1269 C C . GLN A 1 165 ? 19.703 5.936 -8.869 1.00 68.88 165 GLN A C 1
ATOM 1271 O O . GLN A 1 165 ? 20.352 6.949 -8.599 1.00 68.88 165 GLN A O 1
ATOM 1276 N N . ARG A 1 166 ? 19.226 5.122 -7.918 1.00 72.50 166 ARG A N 1
ATOM 1277 C CA . ARG A 1 166 ? 19.400 5.304 -6.460 1.00 72.50 166 ARG A CA 1
ATOM 1278 C C . ARG A 1 166 ? 18.643 6.481 -5.827 1.00 72.50 166 ARG A C 1
ATOM 1280 O O . ARG A 1 166 ? 18.904 6.775 -4.661 1.00 72.50 166 ARG A O 1
ATOM 1287 N N . SER A 1 167 ? 17.694 7.117 -6.520 1.00 78.00 167 SER A N 1
ATOM 1288 C CA . SER A 1 167 ? 16.922 8.249 -5.960 1.00 78.00 167 SER A CA 1
ATOM 1289 C C . SER A 1 167 ? 16.222 7.923 -4.639 1.00 78.00 167 SER A C 1
ATOM 1291 O O . SER A 1 167 ? 16.153 8.775 -3.759 1.00 78.00 167 SER A O 1
ATOM 1293 N N . PHE A 1 168 ? 15.768 6.679 -4.477 1.00 90.31 168 PHE A N 1
ATOM 1294 C CA . PHE A 1 168 ? 15.120 6.187 -3.256 1.00 90.31 168 PHE A CA 1
ATOM 1295 C C . PHE A 1 168 ? 15.950 5.108 -2.544 1.00 90.31 168 PHE A C 1
ATOM 1297 O O . PHE A 1 168 ? 15.432 4.253 -1.821 1.00 90.31 168 PHE A O 1
ATOM 1304 N N . GLY A 1 169 ? 17.269 5.145 -2.760 1.00 89.12 169 GLY A N 1
ATOM 1305 C CA . GLY A 1 169 ? 18.210 4.152 -2.258 1.00 89.12 169 GLY A CA 1
ATOM 1306 C C . GLY A 1 169 ? 18.163 2.827 -3.021 1.00 89.12 169 GLY A C 1
ATOM 1307 O O . GLY A 1 169 ? 17.238 2.544 -3.782 1.00 89.12 169 GLY A O 1
ATOM 1308 N N . ARG A 1 170 ? 19.197 2.016 -2.800 1.00 90.38 170 ARG A N 1
ATOM 1309 C CA . ARG A 1 170 ? 19.287 0.647 -3.318 1.00 90.38 170 ARG A CA 1
ATOM 1310 C C . ARG A 1 170 ? 18.416 -0.278 -2.475 1.00 90.38 170 ARG A C 1
ATOM 1312 O O . ARG A 1 170 ? 18.367 -0.117 -1.252 1.00 90.38 170 ARG A O 1
ATOM 1319 N N . GLY A 1 171 ? 17.751 -1.226 -3.116 1.00 89.88 171 GLY A N 1
ATOM 1320 C CA . GLY A 1 171 ? 17.153 -2.356 -2.431 1.00 89.88 171 GLY A CA 1
ATOM 1321 C C . GLY A 1 171 ? 18.196 -3.387 -2.014 1.00 89.88 171 GLY A C 1
ATOM 1322 O O . GLY A 1 171 ? 19.406 -3.140 -2.008 1.00 89.88 171 GLY A O 1
ATOM 1323 N N . GLY A 1 172 ? 17.698 -4.548 -1.617 1.00 90.00 172 GLY A N 1
ATOM 1324 C CA . GLY A 1 172 ? 18.503 -5.696 -1.234 1.00 90.00 172 GLY A CA 1
ATOM 1325 C C . GLY A 1 172 ? 17.675 -6.970 -1.326 1.00 90.00 172 GLY A C 1
ATOM 1326 O O . GLY A 1 172 ? 16.446 -6.912 -1.304 1.00 90.00 172 GLY A O 1
ATOM 1327 N N . GLY A 1 173 ? 18.351 -8.116 -1.374 1.00 93.12 173 GLY A N 1
ATOM 1328 C CA . GLY A 1 173 ? 17.695 -9.415 -1.486 1.00 93.12 173 GLY A CA 1
ATOM 1329 C C . GLY A 1 173 ? 17.411 -9.775 -2.940 1.00 93.12 173 GLY A C 1
ATOM 1330 O O . GLY A 1 173 ? 18.314 -9.732 -3.770 1.00 93.12 173 GLY A O 1
ATOM 1331 N N . HIS A 1 174 ? 16.178 -10.185 -3.224 1.00 94.62 174 HIS A N 1
ATOM 1332 C CA . HIS A 1 174 ? 15.766 -10.606 -4.559 1.00 94.62 174 HIS A CA 1
ATOM 1333 C C . HIS A 1 174 ? 15.426 -9.410 -5.456 1.00 94.62 174 HIS A C 1
ATOM 1335 O O . HIS A 1 174 ? 14.849 -8.424 -4.996 1.00 94.62 174 HIS A O 1
ATOM 1341 N N . ILE A 1 175 ? 15.719 -9.536 -6.750 1.00 96.69 175 ILE A N 1
ATOM 1342 C CA . ILE A 1 175 ? 15.096 -8.738 -7.810 1.00 96.69 175 ILE A CA 1
ATOM 1343 C C . ILE A 1 175 ? 14.080 -9.670 -8.469 1.00 96.69 175 ILE A C 1
ATOM 1345 O O . ILE A 1 175 ? 14.449 -10.701 -9.029 1.00 96.69 175 ILE A O 1
ATOM 1349 N N . TRP A 1 176 ? 12.789 -9.385 -8.310 1.00 96.31 176 TRP A N 1
ATOM 1350 C CA . TRP A 1 176 ? 11.735 -10.315 -8.714 1.00 96.31 176 TRP A CA 1
ATOM 1351 C C . TRP A 1 176 ? 11.335 -10.196 -10.169 1.00 96.31 176 TRP A C 1
ATOM 1353 O O . TRP A 1 176 ? 10.976 -11.210 -10.762 1.00 96.31 176 TRP A O 1
ATOM 1363 N N . LEU A 1 177 ? 11.365 -8.985 -10.716 1.00 96.88 177 LEU A N 1
ATOM 1364 C CA . LEU A 1 177 ? 10.900 -8.704 -12.066 1.00 96.88 177 LEU A CA 1
ATOM 1365 C C . LEU A 1 177 ? 11.970 -7.951 -12.845 1.00 96.88 177 LEU A C 1
ATOM 1367 O O . LEU A 1 177 ? 12.656 -7.092 -12.293 1.00 96.88 177 LEU A O 1
ATOM 1371 N N . ASP A 1 178 ? 12.043 -8.252 -14.132 1.00 97.31 178 ASP A N 1
ATOM 1372 C CA . ASP A 1 178 ? 12.911 -7.613 -15.110 1.00 97.31 178 ASP A CA 1
ATOM 1373 C C . ASP A 1 178 ? 12.224 -7.580 -16.485 1.00 97.31 178 ASP A C 1
ATOM 1375 O O . ASP A 1 178 ? 11.333 -8.394 -16.769 1.00 97.31 178 ASP A O 1
ATOM 1379 N N . GLN A 1 179 ? 12.612 -6.599 -17.306 1.00 96.75 179 GLN A N 1
ATOM 1380 C CA . GLN A 1 179 ? 12.017 -6.261 -18.598 1.00 96.75 179 GLN A CA 1
ATOM 1381 C C . GLN A 1 179 ? 10.493 -6.194 -18.539 1.00 96.75 179 GLN A C 1
ATOM 1383 O O . GLN A 1 179 ? 9.794 -6.722 -19.410 1.00 96.75 179 GLN A O 1
ATOM 1388 N N . VAL A 1 180 ? 9.984 -5.543 -17.493 1.00 97.38 180 VAL A N 1
ATOM 1389 C CA . VAL A 1 180 ? 8.557 -5.259 -17.376 1.00 97.38 180 VAL A CA 1
ATOM 1390 C C . VAL A 1 180 ? 8.158 -4.366 -18.549 1.00 97.38 180 VAL A C 1
ATOM 1392 O O . VAL A 1 180 ? 8.834 -3.387 -18.852 1.00 97.38 180 VAL A O 1
ATOM 1395 N N . ALA A 1 181 ? 7.115 -4.775 -19.263 1.00 97.00 181 ALA A N 1
ATOM 1396 C CA . ALA A 1 181 ? 6.660 -4.119 -20.480 1.00 97.00 181 ALA A CA 1
ATOM 1397 C C . ALA A 1 181 ? 5.129 -4.056 -20.504 1.00 97.00 181 ALA A C 1
ATOM 1399 O O . ALA A 1 181 ? 4.473 -4.674 -21.351 1.00 97.00 181 ALA A O 1
ATOM 1400 N N . CYS A 1 182 ? 4.556 -3.343 -19.537 1.00 97.94 182 CYS A N 1
ATOM 1401 C CA . CYS A 1 182 ? 3.124 -3.109 -19.450 1.00 97.94 182 CYS A CA 1
ATOM 1402 C C . CYS A 1 182 ? 2.592 -2.396 -20.707 1.00 97.94 182 CYS A C 1
ATOM 1404 O O . CYS A 1 182 ? 3.251 -1.557 -21.319 1.00 97.94 182 CYS A O 1
ATOM 1406 N N . THR A 1 183 ? 1.339 -2.674 -21.056 1.00 96.62 183 THR A N 1
ATOM 1407 C CA . THR A 1 183 ? 0.572 -1.913 -22.055 1.00 96.62 183 THR A CA 1
ATOM 1408 C C . THR A 1 183 ? -0.145 -0.703 -21.445 1.00 96.62 183 THR A C 1
ATOM 1410 O O . THR A 1 183 ? -0.685 0.127 -22.176 1.00 96.62 183 THR A O 1
ATOM 1413 N N . GLY A 1 184 ? -0.196 -0.625 -20.110 1.00 92.81 184 GLY A N 1
ATOM 1414 C CA . GLY A 1 184 ? -0.862 0.416 -19.320 1.00 92.81 184 GLY A CA 1
ATOM 1415 C C . GLY A 1 184 ? -2.268 0.026 -18.838 1.00 92.81 184 GLY A C 1
ATOM 1416 O O . GLY A 1 184 ? -2.837 0.674 -17.949 1.00 92.81 184 GLY A O 1
ATOM 1417 N N . ASN A 1 185 ? -2.833 -1.054 -19.385 1.00 93.81 185 ASN A N 1
ATOM 1418 C CA . ASN A 1 185 ? -4.192 -1.519 -19.089 1.00 93.81 185 ASN A CA 1
ATOM 1419 C C . ASN A 1 185 ? -4.240 -2.603 -18.004 1.00 93.81 185 ASN A C 1
ATOM 1421 O O . ASN A 1 185 ? -5.313 -2.901 -17.479 1.00 93.81 185 ASN A O 1
ATOM 1425 N N . GLU A 1 186 ? -3.097 -3.181 -17.650 1.00 95.81 186 GLU A N 1
ATOM 1426 C CA . GLU A 1 186 ? -2.976 -4.258 -16.675 1.00 95.81 186 GLU A CA 1
ATOM 1427 C C . GLU A 1 186 ? -3.459 -3.812 -15.296 1.00 95.81 186 GLU A C 1
ATOM 1429 O O . GLU A 1 186 ? -3.161 -2.710 -14.840 1.00 95.81 186 GLU A O 1
ATOM 1434 N N . SER A 1 187 ? -4.231 -4.640 -14.595 1.00 90.31 187 SER A N 1
ATOM 1435 C CA . SER A 1 187 ? -4.682 -4.297 -13.242 1.00 90.31 187 SER A CA 1
ATOM 1436 C C . SER A 1 187 ? -3.540 -4.224 -12.235 1.00 90.31 187 SER A C 1
ATOM 1438 O O . SER A 1 187 ? -3.669 -3.512 -11.238 1.00 90.31 187 SER A O 1
ATOM 1440 N N . ARG A 1 188 ? -2.468 -4.984 -12.475 1.00 91.88 188 ARG A N 1
ATOM 1441 C CA . ARG A 1 188 ? -1.356 -5.173 -11.549 1.00 91.88 188 ARG A CA 1
ATOM 1442 C C . ARG A 1 188 ? -0.044 -5.232 -12.304 1.00 91.88 188 ARG A C 1
ATOM 1444 O O . ARG A 1 188 ? -0.006 -5.697 -13.440 1.00 91.88 188 ARG A O 1
ATOM 1451 N N . LEU A 1 189 ? 1.036 -4.850 -11.628 1.00 95.25 189 LEU A N 1
ATOM 1452 C CA . LEU A 1 189 ? 2.379 -4.920 -12.205 1.00 95.25 189 LEU A CA 1
ATOM 1453 C C . LEU A 1 189 ? 2.768 -6.351 -12.611 1.00 95.25 189 LEU A C 1
ATOM 1455 O O . LEU A 1 189 ? 3.404 -6.563 -13.634 1.00 95.25 189 LEU A O 1
ATOM 1459 N N . THR A 1 190 ? 2.342 -7.340 -11.827 1.00 92.94 190 THR A N 1
ATOM 1460 C CA . THR A 1 190 ? 2.624 -8.764 -12.066 1.00 92.94 190 THR A CA 1
ATOM 1461 C C . THR A 1 190 ? 1.812 -9.367 -13.212 1.00 92.94 190 THR A C 1
ATOM 1463 O O . THR A 1 190 ? 2.058 -10.507 -13.587 1.00 92.94 190 THR A O 1
ATOM 1466 N N . ASP A 1 191 ? 0.817 -8.642 -13.733 1.00 93.56 191 ASP A N 1
ATOM 1467 C CA . ASP A 1 191 ? 0.049 -9.063 -14.910 1.00 93.56 191 ASP A CA 1
ATOM 1468 C C . ASP A 1 191 ? 0.721 -8.583 -16.215 1.00 93.56 191 ASP A C 1
ATOM 1470 O O . ASP A 1 191 ? 0.321 -8.997 -17.306 1.00 93.56 191 ASP A O 1
ATOM 1474 N N . CYS A 1 192 ? 1.720 -7.699 -16.118 1.00 96.12 192 CYS A N 1
ATOM 1475 C CA . CYS A 1 192 ? 2.451 -7.195 -17.272 1.00 96.12 192 CYS A CA 1
ATOM 1476 C C . CYS A 1 192 ? 3.391 -8.261 -17.847 1.00 96.12 192 CYS A C 1
ATOM 1478 O O . CYS A 1 192 ? 3.935 -9.073 -17.098 1.00 96.12 192 CYS A O 1
ATOM 1480 N N . PRO A 1 193 ? 3.648 -8.252 -19.166 1.00 97.31 193 PRO A N 1
ATOM 1481 C CA . PRO A 1 193 ? 4.739 -9.028 -19.739 1.00 97.31 193 PRO A CA 1
ATOM 1482 C C . PRO A 1 193 ? 6.067 -8.710 -19.037 1.00 97.31 193 PRO A C 1
ATOM 1484 O O . PRO A 1 193 ? 6.416 -7.542 -18.875 1.00 97.31 193 PRO A O 1
ATOM 1487 N N . HIS A 1 194 ? 6.793 -9.749 -18.628 1.00 96.00 194 HIS A N 1
ATOM 1488 C CA . HIS A 1 194 ? 8.108 -9.672 -17.987 1.00 96.00 194 HIS A CA 1
ATOM 1489 C C . HIS A 1 194 ? 8.892 -10.971 -18.254 1.00 96.00 194 HIS A C 1
ATOM 1491 O O . HIS A 1 194 ? 8.295 -11.976 -18.654 1.00 96.00 194 HIS A O 1
ATOM 1497 N N . ASN A 1 195 ? 10.209 -10.987 -18.019 1.00 95.19 195 ASN A N 1
ATOM 1498 C CA . ASN A 1 195 ? 11.067 -12.153 -18.319 1.00 95.19 195 ASN A CA 1
ATOM 1499 C C . ASN A 1 195 ? 10.715 -13.410 -17.509 1.00 95.19 195 ASN A C 1
ATOM 1501 O O . ASN A 1 195 ? 10.870 -14.535 -17.975 1.00 95.19 195 ASN A O 1
ATOM 1505 N N . GLY A 1 196 ? 10.178 -13.216 -16.311 1.00 93.56 196 GLY A N 1
ATOM 1506 C CA . GLY A 1 196 ? 9.845 -14.290 -15.388 1.00 93.56 196 GLY A CA 1
ATOM 1507 C C . GLY A 1 196 ? 10.220 -13.875 -13.975 1.00 93.56 196 GLY A C 1
ATOM 1508 O O . GLY A 1 196 ? 10.770 -12.798 -13.762 1.00 93.56 196 GLY A O 1
ATOM 1509 N N . TRP A 1 197 ? 9.898 -14.718 -13.001 1.00 93.69 197 TRP A N 1
ATOM 1510 C CA . TRP A 1 197 ? 10.232 -14.448 -11.606 1.00 93.69 197 TRP A CA 1
ATOM 1511 C C . TRP A 1 197 ? 11.709 -14.727 -11.339 1.00 93.69 197 TRP A C 1
ATOM 1513 O O . TRP A 1 197 ? 12.166 -15.846 -11.573 1.00 93.69 197 TRP A O 1
ATOM 1523 N N . ALA A 1 198 ? 12.424 -13.730 -10.811 1.00 94.44 198 ALA A N 1
ATOM 1524 C CA . ALA A 1 198 ? 13.865 -13.783 -10.538 1.00 94.44 198 ALA A CA 1
ATOM 1525 C C . ALA A 1 198 ? 14.745 -14.129 -11.755 1.00 94.44 198 ALA A C 1
ATOM 1527 O O . ALA A 1 198 ? 15.873 -14.590 -11.588 1.00 94.44 198 ALA A O 1
ATOM 1528 N N . ASP A 1 199 ? 14.240 -13.899 -12.968 1.00 96.69 199 ASP A N 1
ATOM 1529 C CA . ASP A 1 199 ? 15.007 -14.019 -14.206 1.00 96.69 199 ASP A CA 1
ATOM 1530 C C . ASP A 1 199 ? 15.439 -12.620 -14.652 1.00 96.69 199 ASP A C 1
ATOM 1532 O O . ASP A 1 199 ? 14.649 -11.880 -15.236 1.00 96.69 199 ASP A O 1
ATOM 1536 N N . HIS A 1 200 ? 16.656 -12.233 -14.266 1.00 95.38 200 HIS A N 1
ATOM 1537 C CA . HIS A 1 200 ? 17.225 -10.905 -14.487 1.00 95.38 200 HIS A CA 1
ATOM 1538 C C . HIS A 1 200 ? 18.758 -10.973 -14.540 1.00 95.38 200 HIS A C 1
ATOM 1540 O O . HIS A 1 200 ? 19.375 -11.870 -13.958 1.00 95.38 200 HIS A O 1
ATOM 1546 N N . ASP A 1 201 ? 19.389 -9.981 -15.163 1.00 95.19 201 ASP A N 1
ATOM 1547 C CA . ASP A 1 201 ? 20.842 -9.753 -15.126 1.00 95.19 201 ASP A CA 1
ATOM 1548 C C . ASP A 1 201 ? 21.238 -8.457 -14.390 1.00 95.19 201 ASP A C 1
ATOM 1550 O O . ASP A 1 201 ? 22.423 -8.136 -14.284 1.00 95.19 201 ASP A O 1
ATOM 1554 N N . CYS A 1 202 ? 20.257 -7.772 -13.796 1.00 95.38 202 CYS A N 1
ATOM 1555 C CA . CYS A 1 202 ? 20.438 -6.494 -13.116 1.00 95.38 202 CYS A CA 1
ATOM 1556 C C . CYS A 1 202 ? 21.098 -6.574 -11.728 1.00 95.38 202 CYS A C 1
ATOM 1558 O O . CYS A 1 202 ? 21.003 -7.580 -11.012 1.00 95.38 202 CYS A O 1
ATOM 1560 N N . ALA A 1 203 ? 21.682 -5.453 -11.301 1.00 94.50 203 ALA A N 1
ATOM 1561 C CA . ALA A 1 203 ? 22.117 -5.177 -9.934 1.00 94.50 203 ALA A CA 1
ATOM 1562 C C . ALA A 1 203 ? 21.189 -4.168 -9.222 1.00 94.50 203 ALA A C 1
ATOM 1564 O O . ALA A 1 203 ? 20.393 -3.470 -9.834 1.00 94.50 203 ALA A O 1
ATOM 1565 N N . HIS A 1 204 ? 21.310 -4.020 -7.898 1.00 94.50 204 HIS A N 1
ATOM 1566 C CA . HIS A 1 204 ? 20.424 -3.133 -7.117 1.00 94.50 204 HIS A CA 1
ATOM 1567 C C . HIS A 1 204 ? 20.625 -1.619 -7.329 1.00 94.50 204 HIS A C 1
ATOM 1569 O O . HIS A 1 204 ? 19.943 -0.804 -6.707 1.00 94.50 204 HIS A O 1
ATOM 1575 N N . ASP A 1 205 ? 21.576 -1.170 -8.151 1.00 92.69 205 ASP A N 1
ATOM 1576 C CA . ASP A 1 205 ? 21.545 0.208 -8.662 1.00 92.69 205 ASP A CA 1
ATOM 1577 C C . ASP A 1 205 ? 20.645 0.408 -9.879 1.00 92.69 205 ASP A C 1
ATOM 1579 O O . ASP A 1 205 ? 20.402 1.557 -10.256 1.00 92.69 205 ASP A O 1
ATOM 1583 N N . GLU A 1 206 ? 20.086 -0.676 -10.397 1.00 94.56 206 GLU A N 1
ATOM 1584 C CA . GLU A 1 206 ? 19.114 -0.713 -11.483 1.00 94.56 206 GLU A CA 1
ATOM 1585 C C . GLU A 1 206 ? 17.695 -0.944 -10.948 1.00 94.56 206 GLU A C 1
ATOM 1587 O O . GLU A 1 206 ? 16.789 -1.253 -11.704 1.00 94.56 206 GLU A O 1
ATOM 1592 N N . ASP A 1 207 ? 17.450 -0.750 -9.648 1.00 95.75 207 ASP A N 1
ATOM 1593 C CA . ASP A 1 207 ? 16.099 -0.876 -9.101 1.00 95.75 207 ASP A CA 1
ATOM 1594 C C . ASP A 1 207 ? 15.169 0.250 -9.608 1.00 95.75 207 ASP A C 1
ATOM 1596 O O . ASP A 1 207 ? 15.433 1.450 -9.444 1.00 95.75 207 ASP A O 1
ATOM 1600 N N . ALA A 1 208 ? 14.032 -0.146 -10.170 1.00 96.75 208 ALA A N 1
ATOM 1601 C CA . ALA A 1 208 ? 12.980 0.709 -10.687 1.00 96.75 208 ALA A CA 1
ATOM 1602 C C . ALA A 1 208 ? 12.279 1.520 -9.594 1.00 96.75 208 ALA A C 1
ATOM 1604 O O . ALA A 1 208 ? 12.145 1.120 -8.434 1.00 96.75 208 ALA A O 1
ATOM 1605 N N . SER A 1 209 ? 11.822 2.709 -9.974 1.00 96.88 209 SER A N 1
ATOM 1606 C CA . SER A 1 209 ? 11.255 3.694 -9.059 1.00 96.88 209 SER A CA 1
ATOM 1607 C C . SER A 1 209 ? 10.177 4.526 -9.744 1.00 96.88 209 SER A C 1
ATOM 1609 O O . SER A 1 209 ? 10.244 4.780 -10.950 1.00 96.88 209 SER A O 1
ATOM 1611 N N . VAL A 1 210 ? 9.201 4.994 -8.965 1.00 97.31 210 VAL A N 1
ATOM 1612 C CA . VAL A 1 210 ? 8.087 5.815 -9.461 1.00 97.31 210 VAL A CA 1
ATOM 1613 C C . VAL A 1 210 ? 7.800 6.997 -8.545 1.00 97.31 210 VAL A C 1
ATOM 1615 O O . VAL A 1 210 ? 8.114 6.988 -7.353 1.00 97.31 210 VAL A O 1
ATOM 1618 N N . SER A 1 211 ? 7.161 8.012 -9.118 1.00 96.94 211 SER A N 1
ATOM 1619 C CA . SER A 1 211 ? 6.479 9.077 -8.391 1.00 96.94 211 SER A CA 1
ATOM 1620 C C . SER A 1 211 ? 5.040 9.167 -8.900 1.00 96.94 211 SER A C 1
ATOM 1622 O O . SER A 1 211 ? 4.797 9.285 -10.102 1.00 96.94 211 SER A O 1
ATOM 1624 N N . CYS A 1 212 ? 4.090 9.059 -7.982 1.00 96.88 212 CYS A N 1
ATOM 1625 C CA . CYS A 1 212 ? 2.659 9.005 -8.227 1.00 96.88 212 CYS A CA 1
ATOM 1626 C C . CYS A 1 212 ? 1.988 10.312 -7.798 1.00 96.88 212 CYS A C 1
ATOM 1628 O O . CYS A 1 212 ? 2.354 10.929 -6.796 1.00 96.88 212 CYS A O 1
ATOM 1630 N N . TYR A 1 213 ? 0.946 10.715 -8.524 1.00 94.81 213 TYR A N 1
ATOM 1631 C CA . TYR A 1 213 ? 0.214 11.953 -8.260 1.00 94.81 213 TYR A CA 1
ATOM 1632 C C . TYR A 1 213 ? -1.288 11.776 -8.460 1.00 94.81 213 TYR A C 1
ATOM 1634 O O . TYR A 1 213 ? -1.751 10.860 -9.139 1.00 94.81 213 TYR A O 1
ATOM 1642 N N . GLY A 1 214 ? -2.058 12.704 -7.887 1.00 91.69 214 GLY A N 1
ATOM 1643 C CA . GLY A 1 214 ? -3.514 12.706 -7.999 1.00 91.69 214 GLY A CA 1
ATOM 1644 C C . GLY A 1 214 ? -4.108 11.441 -7.397 1.00 91.69 214 GLY A C 1
ATOM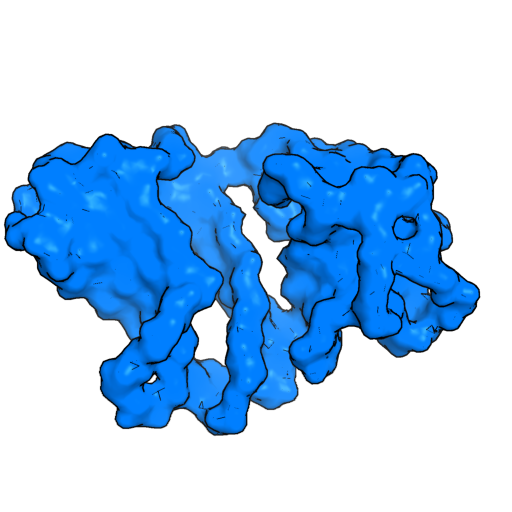 1645 O O . GLY A 1 214 ? -4.619 10.603 -8.135 1.00 91.69 214 GLY A O 1
ATOM 1646 N N . LYS A 1 215 ? -3.997 11.284 -6.072 1.00 87.31 215 LYS A N 1
ATOM 1647 C CA . LYS A 1 215 ? -4.640 10.180 -5.351 1.00 87.31 215 LYS A CA 1
ATOM 1648 C C . LYS A 1 215 ? -6.109 10.093 -5.790 1.00 87.31 215 LYS A C 1
ATOM 1650 O O . LYS A 1 215 ? -6.784 11.117 -5.904 1.00 87.31 215 LYS A O 1
ATOM 1655 N N . VAL A 1 216 ? -6.552 8.895 -6.164 1.00 78.81 216 VAL A N 1
ATOM 1656 C CA . VAL A 1 216 ? -7.947 8.663 -6.531 1.00 78.81 216 VAL A CA 1
ATOM 1657 C C . VAL A 1 216 ? -8.734 8.599 -5.238 1.00 78.81 216 VAL A C 1
ATOM 1659 O O . VAL A 1 216 ? -8.697 7.602 -4.525 1.00 78.81 216 VAL A O 1
ATOM 1662 N N . ASP A 1 217 ? -9.423 9.693 -4.973 1.00 62.50 217 ASP A N 1
ATOM 1663 C CA . ASP A 1 217 ? -10.502 9.752 -4.010 1.00 62.50 217 ASP A CA 1
ATOM 1664 C C . ASP A 1 217 ? -11.751 9.215 -4.726 1.00 62.50 217 ASP A C 1
ATOM 1666 O O . ASP A 1 217 ? -12.136 9.751 -5.776 1.00 62.50 217 ASP A O 1
ATOM 1670 N N . PHE A 1 218 ? -12.298 8.104 -4.234 1.00 53.94 218 PHE A N 1
ATOM 1671 C CA . PHE A 1 218 ? -13.631 7.630 -4.621 1.00 53.94 218 PHE A CA 1
ATOM 1672 C C . PHE A 1 218 ? -14.707 8.387 -3.844 1.00 53.94 218 PHE A C 1
ATOM 1674 O O . PHE A 1 218 ? -14.353 8.973 -2.796 1.00 53.94 218 PHE A O 1
#

Foldseek 3Di:
DWDALQDDDQFDKDKDKDDWDDVPFWKKKKKKKAWAAQFAFKKFKFKDAPPDPDRPDTQDMDTGHPDGFIAMDIGTDQDDPDIIMMMIMTGHTPDNDIIMDMDDIDMDTQFDWAAAQDPDRQKHFIWGDHPRDIAFEFQACPALLLQLLRQVLNQFRGKDKDPQQQPSHFDDDAHFWYPFDHPNPDNGSVRTDTPGGRPDPDDRSRTIIMGGHHGDGD